Protein AF-A0AAF0DDN4-F1 (afdb_monomer_lite)

Radius of gyration: 19.13 Å; chains: 1; bounding box: 53×51×54 Å

Foldseek 3Di:
DEEALVVLVVVLVVVLVVLVVVCVVVPDDDDDPSVDRAAAEYEYHQVQLACVSLVSNLVSQQAHQEYEYEQCSLQRNVVHRGADPPDPVSVVSLVVSLVSAGYNVSFHWYWHQYVQQQIWIQGPLGIDGAGAQDPADFDALPCLVVQLRVLLSVLLVCPPDPLLVLLLVLQVVDPVLQVCLVSDPPSCSNVSSSLSSRLRSRLCRRDPDHFDWDADPVRAIDTVNHHSSVSSNSSSVVRVVVVVVVVCVVCPDD

InterPro domains:
  IPR011611 Carbohydrate kinase PfkB [PF00294] (59-159)
  IPR029056 Ribokinase-like [G3DSA:3.40.1190.20] (11-221)
  IPR029056 Ribokinase-like [SSF53613] (38-209)

Structure (mmCIF, N/CA/C/O backbone):
data_AF-A0AAF0DDN4-F1
#
_entry.id   AF-A0AAF0DDN4-F1
#
loop_
_atom_site.group_PDB
_atom_site.id
_atom_site.type_symbol
_atom_site.label_atom_id
_atom_site.label_alt_id
_atom_site.label_comp_id
_atom_site.label_asym_id
_atom_site.label_entity_id
_atom_site.label_seq_id
_atom_site.pdbx_PDB_ins_code
_atom_site.Cartn_x
_atom_site.Cartn_y
_atom_site.Cartn_z
_atom_site.occupancy
_atom_site.B_iso_or_equiv
_atom_site.auth_seq_id
_atom_site.auth_comp_id
_atom_site.auth_asym_id
_atom_site.auth_atom_id
_atom_site.pdbx_PDB_model_num
ATOM 1 N N . MET A 1 1 ? -4.473 -7.366 6.136 1.00 92.31 1 MET A N 1
ATOM 2 C CA . MET A 1 1 ? -5.670 -8.233 6.237 1.00 92.31 1 MET A CA 1
ATOM 3 C C . MET A 1 1 ? -6.518 -7.999 5.006 1.00 92.31 1 MET A C 1
ATOM 5 O O . MET A 1 1 ? -6.679 -6.842 4.645 1.00 92.31 1 MET A O 1
ATOM 9 N N . ILE A 1 2 ? -7.048 -9.056 4.392 1.00 94.94 2 ILE A N 1
ATOM 10 C CA . ILE A 1 2 ? -7.902 -8.965 3.199 1.00 94.94 2 ILE A CA 1
ATOM 11 C C . ILE A 1 2 ? -9.236 -9.611 3.559 1.00 94.94 2 ILE A C 1
ATOM 13 O O . ILE A 1 2 ? -9.293 -10.817 3.793 1.00 94.94 2 ILE A O 1
ATOM 17 N N . CYS A 1 3 ? -10.277 -8.802 3.739 1.00 96.69 3 CYS A N 1
ATOM 18 C CA . CYS A 1 3 ? -11.593 -9.272 4.191 1.00 96.69 3 CYS A CA 1
ATOM 19 C C . CYS A 1 3 ? -12.676 -8.200 3.978 1.00 96.69 3 CYS A C 1
ATOM 21 O O . CYS A 1 3 ? -12.359 -7.058 3.639 1.00 96.69 3 CYS A O 1
ATOM 23 N N . SER A 1 4 ? -13.949 -8.558 4.180 1.00 97.44 4 SER A N 1
ATOM 24 C CA . SER A 1 4 ? -15.059 -7.590 4.191 1.00 97.44 4 SER A CA 1
ATOM 25 C C . SER A 1 4 ? -14.929 -6.591 5.344 1.00 97.44 4 SER A C 1
ATOM 27 O O . SER A 1 4 ? -14.197 -6.834 6.307 1.00 97.44 4 SER A O 1
ATOM 29 N N . SER A 1 5 ? -15.662 -5.479 5.282 1.00 97.75 5 SER A N 1
ATOM 30 C CA . SER A 1 5 ? -15.601 -4.441 6.315 1.00 97.75 5 SER A CA 1
ATOM 31 C C . SER A 1 5 ? -16.033 -4.957 7.686 1.00 97.75 5 SER A C 1
ATOM 33 O O . SER A 1 5 ? -15.312 -4.770 8.664 1.00 97.75 5 SER A O 1
ATOM 35 N N . SER A 1 6 ? -17.146 -5.691 7.760 1.00 97.06 6 SER A N 1
ATOM 36 C CA . SER A 1 6 ? -17.604 -6.299 9.019 1.00 97.06 6 SER A CA 1
ATOM 37 C C . SER A 1 6 ? -16.573 -7.274 9.588 1.00 97.06 6 SER A C 1
ATOM 39 O O . SER A 1 6 ? -16.245 -7.215 10.773 1.00 97.06 6 SER A O 1
ATOM 41 N N . ARG A 1 7 ? -15.975 -8.112 8.729 1.00 97.75 7 ARG A N 1
ATOM 42 C CA . ARG A 1 7 ? -14.953 -9.069 9.157 1.00 97.75 7 ARG A CA 1
ATOM 43 C C . ARG A 1 7 ? -13.674 -8.377 9.629 1.00 97.75 7 ARG A C 1
ATOM 45 O O . ARG A 1 7 ? -13.037 -8.858 10.562 1.00 97.75 7 ARG A O 1
ATOM 52 N N . CYS A 1 8 ? -13.309 -7.253 9.015 1.00 98.19 8 CYS A N 1
ATOM 53 C CA . CYS A 1 8 ? -12.187 -6.426 9.449 1.00 98.19 8 CYS A CA 1
ATOM 54 C C . CYS A 1 8 ? -12.392 -5.944 10.892 1.00 98.19 8 CYS A C 1
ATOM 56 O O . CYS A 1 8 ? -11.518 -6.155 11.735 1.00 98.19 8 CYS A O 1
ATOM 58 N N . CYS A 1 9 ? -13.571 -5.393 11.199 1.00 97.62 9 CYS A N 1
ATOM 59 C CA . CYS A 1 9 ? -13.925 -4.959 12.552 1.00 97.62 9 CYS A CA 1
ATOM 60 C C . CYS A 1 9 ? -13.817 -6.106 13.569 1.00 97.62 9 CYS A C 1
ATOM 62 O O . CYS A 1 9 ? -13.146 -5.955 14.589 1.00 97.62 9 CYS A O 1
ATOM 64 N N . GLU A 1 10 ? -14.423 -7.259 13.272 1.00 97.81 10 GLU A N 1
ATOM 65 C CA . GLU A 1 10 ? -14.393 -8.442 14.145 1.00 97.81 10 GLU A CA 1
ATOM 66 C C . GLU A 1 10 ? -12.968 -8.932 14.424 1.00 97.81 10 GLU A C 1
ATOM 68 O O . GLU A 1 10 ? -12.613 -9.223 15.567 1.00 97.81 10 GLU A O 1
ATOM 73 N N . LEU A 1 11 ? -12.136 -9.033 13.381 1.00 97.88 11 LEU A N 1
ATOM 74 C CA . LEU A 1 11 ? -10.760 -9.510 13.510 1.00 97.88 11 LEU A CA 1
ATOM 75 C C . LEU A 1 11 ? -9.929 -8.573 14.384 1.00 97.88 11 LEU A C 1
ATOM 77 O O . LEU A 1 11 ? -9.195 -9.042 15.253 1.00 97.88 11 LEU A O 1
ATOM 81 N N . ILE A 1 12 ? -10.048 -7.261 14.172 1.00 96.81 12 ILE A N 1
ATOM 82 C CA . ILE A 1 12 ? -9.295 -6.269 14.943 1.00 96.81 12 ILE A CA 1
ATOM 83 C C . ILE A 1 12 ? -9.726 -6.297 16.405 1.00 96.81 12 ILE A C 1
ATOM 85 O O . ILE A 1 12 ? -8.865 -6.370 17.282 1.00 96.81 12 ILE A O 1
ATOM 89 N N . GLN A 1 13 ? -11.032 -6.294 16.676 1.00 96.00 13 GLN A N 1
ATOM 90 C CA . GLN A 1 13 ? -11.554 -6.364 18.042 1.00 96.00 13 GLN A CA 1
ATOM 91 C C . GLN A 1 13 ? -11.074 -7.635 18.746 1.00 96.00 13 GLN A C 1
ATOM 93 O O . GLN A 1 13 ? -10.448 -7.541 19.799 1.00 96.00 13 GLN A O 1
ATOM 98 N N . GLY A 1 14 ? -11.212 -8.801 18.107 1.00 96.44 14 GLY A N 1
ATOM 99 C CA . GLY A 1 14 ? -10.740 -10.063 18.677 1.00 96.44 14 GLY A CA 1
ATOM 100 C C . GLY A 1 14 ? -9.222 -10.108 18.909 1.00 96.44 14 GLY A C 1
ATOM 101 O O . GLY A 1 14 ? -8.762 -10.709 19.882 1.00 96.44 14 GLY A O 1
ATOM 102 N N . ILE A 1 15 ? -8.413 -9.463 18.057 1.00 95.06 15 ILE A N 1
ATOM 103 C CA . ILE A 1 15 ? -6.962 -9.327 18.280 1.00 95.06 15 ILE A CA 1
ATOM 104 C C . ILE A 1 15 ? -6.685 -8.448 19.505 1.00 95.06 15 ILE A C 1
ATOM 106 O O . ILE A 1 15 ? -5.853 -8.811 20.339 1.00 95.06 15 ILE A O 1
ATOM 110 N N . LEU A 1 16 ? -7.358 -7.303 19.625 1.00 93.06 16 LEU A N 1
ATOM 111 C CA . LEU A 1 16 ? -7.164 -6.370 20.736 1.00 93.06 16 LEU A CA 1
ATOM 112 C C . LEU A 1 16 ? -7.620 -6.967 22.074 1.00 93.06 16 LEU A C 1
ATOM 114 O O . LEU A 1 16 ? -6.904 -6.841 23.067 1.00 93.06 16 LEU A O 1
ATOM 118 N N . GLU A 1 17 ? -8.748 -7.674 22.092 1.00 93.44 17 GLU A N 1
ATOM 119 C CA . GLU A 1 17 ? -9.272 -8.378 23.268 1.00 93.44 17 GLU A CA 1
ATOM 120 C C . GLU A 1 17 ? -8.284 -9.430 23.773 1.00 93.44 17 GLU A C 1
ATOM 122 O O . GLU A 1 17 ? -7.850 -9.372 24.924 1.00 93.44 17 GLU A O 1
ATOM 127 N N . ARG A 1 18 ? -7.825 -10.332 22.895 1.00 91.88 18 ARG A N 1
ATOM 128 C CA . ARG A 1 18 ? -6.853 -11.376 23.268 1.00 91.88 18 ARG A CA 1
ATOM 129 C C . ARG A 1 18 ? -5.534 -10.794 23.765 1.00 91.88 18 ARG A C 1
ATOM 131 O O . ARG A 1 18 ? -4.926 -11.345 24.681 1.00 91.88 18 ARG A O 1
ATOM 138 N N . ARG A 1 19 ? -5.078 -9.678 23.184 1.00 89.25 19 ARG A N 1
ATOM 139 C CA . ARG A 1 19 ? -3.884 -8.964 23.667 1.00 89.25 19 ARG A CA 1
ATOM 140 C C . ARG A 1 19 ? -4.114 -8.367 25.053 1.00 89.25 19 ARG A C 1
ATOM 142 O O . ARG A 1 19 ? -3.250 -8.513 25.911 1.00 89.25 19 ARG A O 1
ATOM 149 N N . SER A 1 20 ? -5.274 -7.757 25.293 1.00 86.88 20 SER A N 1
ATOM 150 C CA . SER A 1 20 ? -5.649 -7.236 26.614 1.00 86.88 20 SER A CA 1
ATOM 151 C C . SER A 1 20 ? -5.696 -8.345 27.670 1.00 86.88 20 SER A C 1
ATOM 153 O O . SER A 1 20 ? -5.161 -8.186 28.766 1.00 86.88 20 SER A O 1
ATOM 155 N N . GLU A 1 21 ? -6.269 -9.502 27.338 1.00 88.81 21 GLU A N 1
ATOM 156 C CA . GLU A 1 21 ? -6.295 -10.670 28.223 1.00 88.81 21 GLU A CA 1
ATOM 157 C C . GLU A 1 21 ? -4.895 -11.218 28.516 1.00 88.81 21 GLU A C 1
ATOM 159 O O . GLU A 1 21 ? -4.592 -11.551 29.663 1.00 88.81 21 GLU A O 1
ATOM 164 N N . ALA A 1 22 ? -4.029 -11.296 27.501 1.00 85.75 22 ALA A N 1
ATOM 165 C CA . ALA A 1 22 ? -2.645 -11.729 27.670 1.00 85.75 22 ALA A CA 1
ATOM 166 C C . ALA A 1 22 ? -1.860 -10.786 28.600 1.00 85.75 22 ALA A C 1
ATOM 168 O O . ALA A 1 22 ? -1.145 -11.264 29.478 1.00 85.75 22 ALA A O 1
ATOM 169 N N . LEU A 1 23 ? -2.053 -9.466 28.470 1.00 81.25 23 LEU A N 1
ATOM 170 C CA . LEU A 1 23 ? -1.449 -8.462 29.357 1.00 81.25 23 LEU A CA 1
ATOM 171 C C . LEU A 1 23 ? -1.907 -8.624 30.809 1.00 81.25 23 LEU A C 1
ATOM 173 O O . LEU A 1 23 ? -1.078 -8.626 31.717 1.00 81.25 23 LEU A O 1
ATOM 177 N N . LYS A 1 24 ? -3.213 -8.821 31.039 1.00 83.12 24 LYS A N 1
ATOM 178 C CA . LYS A 1 24 ? -3.764 -9.039 32.390 1.00 83.12 24 LYS A CA 1
ATOM 179 C C . LYS A 1 24 ? -3.175 -10.285 33.061 1.00 83.12 24 LYS A C 1
ATOM 181 O O . LYS A 1 24 ? -2.953 -10.275 34.267 1.00 83.12 24 LYS A O 1
ATOM 186 N N . LYS A 1 25 ? -2.903 -11.346 32.291 1.00 82.06 25 LYS A N 1
ATOM 187 C CA . LYS A 1 25 ? -2.316 -12.602 32.795 1.00 82.06 25 LYS A CA 1
ATOM 188 C C . LYS A 1 25 ? -0.821 -12.499 33.125 1.00 82.06 25 LYS A C 1
ATOM 190 O O . LYS A 1 25 ? -0.348 -13.287 33.934 1.00 82.06 25 LYS A O 1
ATOM 195 N N . GLN A 1 26 ? -0.084 -11.557 32.528 1.00 72.00 26 GLN A N 1
ATOM 196 C CA . GLN A 1 26 ? 1.366 -11.406 32.729 1.00 72.00 26 GLN A CA 1
ATOM 197 C C . GLN A 1 26 ? 1.768 -10.593 33.974 1.00 72.00 26 GLN A C 1
ATOM 199 O O . GLN A 1 26 ? 2.955 -10.419 34.219 1.00 72.00 26 GLN A O 1
ATOM 204 N N . GLY A 1 27 ? 0.823 -10.127 34.799 1.00 61.88 27 GLY A N 1
ATOM 205 C CA . GLY A 1 27 ? 1.156 -9.568 36.117 1.00 61.88 27 GLY A CA 1
ATOM 206 C C . GLY A 1 27 ? 1.893 -8.219 36.110 1.00 61.88 27 GLY A C 1
ATOM 207 O O . GLY A 1 27 ? 2.477 -7.856 37.124 1.00 61.88 27 GLY A O 1
ATOM 208 N N . GLY A 1 28 ? 1.842 -7.454 35.013 1.00 60.03 28 GLY A N 1
ATOM 209 C CA . GLY A 1 28 ? 2.250 -6.043 34.998 1.00 60.03 28 GLY A CA 1
ATOM 210 C C . GLY A 1 28 ? 3.755 -5.760 35.071 1.00 60.03 28 GLY A C 1
ATOM 211 O O . GLY A 1 28 ? 4.129 -4.675 35.510 1.00 60.03 28 GLY A O 1
ATOM 212 N N . THR A 1 29 ? 4.623 -6.681 34.648 1.00 57.38 29 THR A N 1
ATOM 213 C CA . THR A 1 29 ? 6.074 -6.440 34.606 1.00 57.38 29 THR A CA 1
ATOM 214 C C . THR A 1 29 ? 6.610 -6.239 33.182 1.00 57.38 29 THR A C 1
ATOM 216 O O . THR A 1 29 ? 6.461 -7.084 32.305 1.00 57.38 29 THR A O 1
ATOM 219 N N . GLU A 1 30 ? 7.254 -5.077 33.025 1.00 54.88 30 GLU A N 1
ATOM 220 C CA . GLU A 1 30 ? 7.971 -4.492 31.879 1.00 54.88 30 GLU A CA 1
ATOM 221 C C . GLU A 1 30 ? 7.190 -4.117 30.597 1.00 54.88 30 GLU A C 1
ATOM 223 O O . GLU A 1 30 ? 6.301 -4.848 30.148 1.00 54.88 30 GLU A O 1
ATOM 228 N N . PRO A 1 31 ? 7.536 -2.970 29.958 1.00 51.94 31 PRO A N 1
ATOM 229 C CA . PRO A 1 31 ? 6.942 -2.517 28.701 1.00 51.94 31 PRO A CA 1
ATOM 230 C C . PRO A 1 31 ? 7.362 -3.434 27.543 1.00 51.94 31 PRO A C 1
ATOM 232 O O . PRO A 1 31 ? 8.272 -3.151 26.771 1.00 51.94 31 PRO A O 1
ATOM 235 N N . SER A 1 32 ? 6.686 -4.570 27.416 1.00 57.41 32 SER A N 1
ATOM 236 C CA . SER A 1 32 ? 6.837 -5.479 26.282 1.00 57.41 32 SER A CA 1
ATOM 237 C C . SER A 1 32 ? 6.094 -4.950 25.045 1.00 57.41 32 SER A C 1
ATOM 239 O O . SER A 1 32 ? 5.119 -4.208 25.175 1.00 57.41 32 SER A O 1
ATOM 241 N N . ILE A 1 33 ? 6.467 -5.416 23.840 1.00 58.97 33 ILE A N 1
ATOM 242 C CA . ILE A 1 33 ? 5.757 -5.220 22.544 1.00 58.97 33 ILE A CA 1
ATOM 243 C C . ILE A 1 33 ? 4.231 -5.450 22.641 1.00 58.97 33 ILE A C 1
ATOM 245 O O . ILE A 1 33 ? 3.450 -5.020 21.788 1.00 58.97 33 ILE A O 1
ATOM 249 N N . ILE A 1 34 ? 3.775 -6.151 23.679 1.00 58.91 34 ILE A N 1
ATOM 250 C CA . ILE A 1 34 ? 2.368 -6.424 23.954 1.00 58.91 34 ILE A CA 1
ATOM 251 C C . ILE A 1 34 ? 1.610 -5.136 24.358 1.00 58.91 34 ILE A C 1
ATOM 253 O O . ILE A 1 34 ? 0.419 -5.029 24.075 1.00 58.91 34 ILE A O 1
ATOM 257 N N . HIS A 1 35 ? 2.294 -4.131 24.917 1.00 63.16 35 HIS A N 1
ATOM 258 C CA . HIS A 1 35 ? 1.710 -2.855 25.354 1.00 63.16 35 HIS A CA 1
ATOM 259 C C . HIS A 1 35 ? 1.415 -1.890 24.197 1.00 63.16 35 HIS A C 1
ATOM 261 O O . HIS A 1 35 ? 0.532 -1.041 24.307 1.00 63.16 35 HIS A O 1
ATOM 267 N N . THR A 1 36 ? 2.112 -2.019 23.067 1.00 79.31 36 THR A N 1
ATOM 268 C CA . THR A 1 36 ? 1.870 -1.179 21.889 1.00 79.31 36 THR A CA 1
ATOM 269 C C . THR A 1 36 ? 0.682 -1.717 21.089 1.00 79.31 36 THR A C 1
ATOM 271 O O . THR A 1 36 ? 0.554 -2.930 20.873 1.00 79.31 36 THR A O 1
ATOM 274 N N . ARG A 1 37 ? -0.203 -0.828 20.618 1.00 87.56 37 ARG A N 1
ATOM 275 C CA . ARG A 1 37 ? -1.279 -1.214 19.693 1.00 87.56 37 ARG A CA 1
ATOM 276 C C . ARG A 1 37 ? -0.650 -1.731 18.385 1.00 87.56 37 ARG A C 1
ATOM 278 O O . ARG A 1 37 ? 0.189 -1.031 17.820 1.00 87.56 37 ARG A O 1
ATOM 285 N N . PRO A 1 38 ? -1.040 -2.917 17.882 1.00 91.06 38 PRO A N 1
ATOM 286 C CA . PRO A 1 38 ? -0.589 -3.388 16.576 1.00 91.06 38 PRO A CA 1
ATOM 287 C C . PRO A 1 38 ? -0.985 -2.422 15.460 1.00 91.06 38 PRO A C 1
ATOM 289 O O . PRO A 1 38 ? -2.042 -1.798 15.531 1.00 91.06 38 PRO A O 1
ATOM 292 N N . ILE A 1 39 ? -0.170 -2.362 14.411 1.00 92.38 39 ILE A N 1
ATOM 293 C CA . ILE A 1 39 ? -0.511 -1.644 13.183 1.00 92.38 39 ILE A CA 1
ATOM 294 C C . ILE A 1 39 ? -1.398 -2.550 12.327 1.00 92.38 39 ILE A C 1
ATOM 296 O O . ILE A 1 39 ? -1.038 -3.692 12.037 1.00 92.38 39 ILE A O 1
ATOM 300 N N . PHE A 1 40 ? -2.544 -2.036 11.897 1.00 96.38 40 PHE A N 1
ATOM 301 C CA . PHE A 1 40 ? -3.487 -2.741 11.041 1.00 96.38 40 PHE A CA 1
ATOM 302 C C . PHE A 1 40 ? -3.508 -2.122 9.643 1.00 96.38 40 PHE A C 1
ATOM 304 O O . PHE A 1 40 ? -3.916 -0.976 9.456 1.00 96.38 40 PHE A O 1
ATOM 311 N N . VAL A 1 41 ? -3.102 -2.923 8.658 1.00 97.81 41 VAL A N 1
ATOM 312 C CA . VAL A 1 41 ? -3.236 -2.631 7.226 1.00 97.81 41 VAL A CA 1
ATOM 313 C C . VAL A 1 41 ? -4.368 -3.492 6.672 1.00 97.81 41 VAL A C 1
ATOM 315 O O . VAL A 1 41 ? -4.353 -4.720 6.837 1.00 97.81 41 VAL A O 1
ATOM 318 N N . TRP A 1 42 ? -5.352 -2.873 6.028 1.00 98.19 42 TRP A N 1
ATOM 319 C CA . TRP A 1 42 ? -6.542 -3.549 5.517 1.00 98.19 42 TRP A CA 1
ATOM 320 C C . TRP A 1 42 ? -6.794 -3.250 4.040 1.00 98.19 42 TRP A C 1
ATOM 322 O O . TRP A 1 42 ? -6.743 -2.103 3.613 1.00 98.19 42 TRP A O 1
ATOM 332 N N . GLU A 1 43 ? -7.108 -4.294 3.283 1.00 97.62 43 GLU A N 1
ATOM 333 C CA . GLU A 1 43 ? -7.629 -4.239 1.918 1.00 97.62 43 GLU A CA 1
ATOM 334 C C . GLU A 1 43 ? -9.059 -4.813 1.923 1.00 97.62 43 GLU A C 1
ATOM 336 O O . GLU A 1 43 ? -9.270 -5.921 2.445 1.00 97.62 43 GLU A O 1
ATOM 341 N N . PRO A 1 44 ? -10.057 -4.080 1.394 1.00 97.00 44 PRO A N 1
ATOM 342 C CA . PRO A 1 44 ? -11.398 -4.620 1.225 1.00 97.00 44 PRO A CA 1
ATOM 343 C C . PRO A 1 44 ? -11.395 -5.713 0.149 1.00 97.00 44 PRO A C 1
ATOM 345 O O . PRO A 1 44 ? -10.729 -5.589 -0.871 1.00 97.00 44 PRO A O 1
ATOM 348 N N . VAL A 1 45 ? -12.158 -6.789 0.352 1.00 94.88 45 VAL A N 1
ATOM 349 C CA . VAL A 1 45 ? -12.289 -7.826 -0.687 1.00 94.88 45 VAL A CA 1
ATOM 350 C C . VAL A 1 45 ? -13.024 -7.281 -1.922 1.00 94.88 45 VAL A C 1
ATOM 352 O O . VAL A 1 45 ? -14.045 -6.601 -1.758 1.00 94.88 45 VAL A O 1
ATOM 355 N N . PRO A 1 46 ? -12.585 -7.631 -3.147 1.00 93.25 46 PRO A N 1
ATOM 356 C CA . PRO A 1 46 ? -13.174 -7.112 -4.383 1.00 93.25 46 PRO A CA 1
ATOM 357 C C . PRO A 1 46 ? -14.695 -7.291 -4.481 1.00 93.25 46 PRO A C 1
ATOM 359 O O . PRO A 1 46 ? -15.401 -6.397 -4.949 1.00 93.25 46 PRO A O 1
ATOM 362 N N . ASP A 1 47 ? -15.222 -8.420 -4.005 1.00 93.12 47 ASP A N 1
ATOM 363 C CA . ASP A 1 47 ? -16.650 -8.759 -4.104 1.00 93.12 47 ASP A CA 1
ATOM 364 C C . ASP A 1 47 ? -17.548 -7.891 -3.214 1.00 93.12 47 ASP A C 1
ATOM 366 O O . ASP A 1 47 ? -18.760 -7.849 -3.408 1.00 93.12 47 ASP A O 1
ATOM 370 N N . ARG A 1 48 ? -16.967 -7.195 -2.229 1.00 94.94 48 ARG A N 1
ATOM 371 C CA . ARG A 1 48 ? -17.687 -6.300 -1.309 1.00 94.94 48 ARG A CA 1
ATOM 372 C C . ARG A 1 48 ? -17.436 -4.824 -1.591 1.00 94.94 48 ARG A C 1
ATOM 374 O O . ARG A 1 48 ? -17.958 -3.979 -0.879 1.00 94.94 48 ARG A O 1
ATOM 381 N N . CYS A 1 49 ? -16.665 -4.502 -2.625 1.00 95.50 49 CYS A N 1
ATOM 382 C CA . CYS A 1 49 ? -16.506 -3.126 -3.076 1.00 95.50 49 CYS A CA 1
ATOM 383 C C . CYS A 1 49 ? -17.728 -2.728 -3.916 1.00 95.50 49 CYS A C 1
ATOM 385 O O . CYS A 1 49 ? -17.708 -2.840 -5.140 1.00 95.50 49 CYS A O 1
ATOM 387 N N . CYS A 1 50 ? -18.813 -2.345 -3.246 1.00 95.94 50 CYS A N 1
ATOM 388 C CA . CYS A 1 50 ? -20.054 -1.842 -3.835 1.00 95.94 50 CYS A CA 1
ATOM 389 C C . CYS A 1 50 ? -20.663 -0.752 -2.939 1.00 95.94 50 CYS A C 1
ATOM 391 O O . CYS A 1 50 ? -20.292 -0.631 -1.767 1.00 95.94 50 CYS A O 1
ATOM 393 N N . GLU A 1 51 ? -21.580 0.045 -3.486 1.00 96.62 51 GLU A N 1
ATOM 394 C CA . GLU A 1 51 ? -22.181 1.197 -2.798 1.00 96.62 51 GLU A CA 1
ATOM 395 C C . GLU A 1 51 ? -22.890 0.809 -1.496 1.00 96.62 51 GLU A C 1
ATOM 397 O O . GLU A 1 51 ? -22.821 1.530 -0.500 1.00 96.62 51 GLU A O 1
ATOM 402 N N . GLU A 1 52 ? -23.521 -0.364 -1.460 1.00 96.75 52 GLU A N 1
ATOM 403 C CA . GLU A 1 52 ? -24.256 -0.845 -0.290 1.00 96.75 52 GLU A CA 1
ATOM 404 C C . GLU A 1 52 ? -23.337 -1.130 0.907 1.00 96.75 52 GLU A C 1
ATOM 406 O O . GLU A 1 52 ? -23.781 -1.064 2.055 1.00 96.75 52 GLU A O 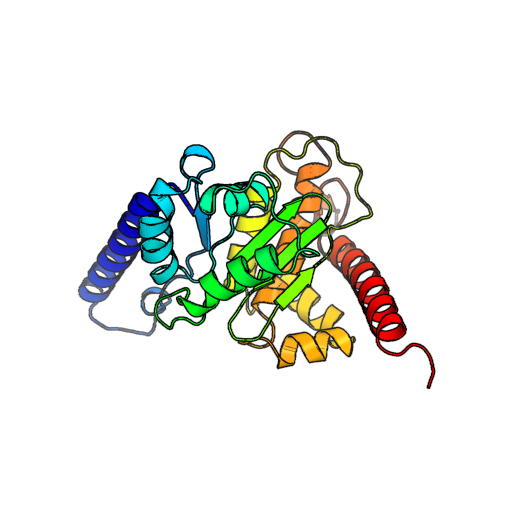1
ATOM 411 N N . GLU A 1 53 ? -22.054 -1.424 0.664 1.00 97.06 53 GLU A N 1
ATOM 412 C CA . GLU A 1 53 ? -21.065 -1.684 1.718 1.00 97.06 53 GLU A CA 1
ATOM 413 C C . GLU A 1 53 ? -20.425 -0.390 2.242 1.00 97.06 53 GLU A C 1
ATOM 415 O O . GLU A 1 53 ? -19.777 -0.402 3.291 1.00 97.06 53 GLU A O 1
ATOM 420 N N . LEU A 1 54 ? -20.640 0.755 1.584 1.00 96.62 54 LEU A N 1
ATOM 421 C CA . LEU A 1 54 ? -20.025 2.033 1.947 1.00 96.62 54 LEU A CA 1
ATOM 422 C C . LEU A 1 54 ? -20.231 2.420 3.432 1.00 96.62 54 LEU A C 1
ATOM 424 O O . LEU A 1 54 ? -19.256 2.820 4.080 1.00 96.62 54 LEU A O 1
ATOM 428 N N . PRO A 1 55 ? -21.418 2.239 4.052 1.00 97.81 55 PRO A N 1
ATOM 429 C CA . PRO A 1 55 ? -21.586 2.488 5.485 1.00 97.81 55 PRO A CA 1
ATOM 430 C C . PRO A 1 55 ? -20.709 1.589 6.368 1.00 97.81 55 PRO A C 1
ATOM 432 O O . PRO A 1 55 ? -20.210 2.032 7.404 1.00 97.81 55 PRO A O 1
ATOM 435 N N . ASN A 1 56 ? -20.505 0.327 5.983 1.00 98.19 56 ASN A N 1
ATOM 436 C CA . ASN A 1 56 ? -19.647 -0.600 6.721 1.00 98.19 56 ASN A CA 1
ATOM 437 C C . ASN A 1 56 ? -18.169 -0.300 6.478 1.00 98.19 56 ASN A C 1
ATOM 439 O O . ASN A 1 56 ? -17.381 -0.365 7.422 1.00 98.19 56 ASN A O 1
ATOM 443 N N . PHE A 1 57 ? -17.802 0.110 5.263 1.00 98.50 57 PHE A N 1
ATOM 444 C CA . PHE A 1 57 ? -16.469 0.609 4.946 1.00 98.50 57 PHE A CA 1
ATOM 445 C C . PHE A 1 57 ? -16.089 1.768 5.876 1.00 98.50 57 PHE A C 1
ATOM 447 O O . PHE A 1 57 ? -15.063 1.693 6.553 1.00 98.50 57 PHE A O 1
ATOM 454 N N . TYR A 1 58 ? -16.955 2.780 6.016 1.00 98.38 58 TYR A N 1
ATOM 455 C CA . TYR A 1 58 ? -16.715 3.909 6.923 1.00 98.38 58 TYR A CA 1
ATOM 456 C C . TYR A 1 58 ? -16.606 3.507 8.399 1.00 98.38 58 TYR A C 1
ATOM 458 O O . TYR A 1 58 ? -15.871 4.147 9.148 1.00 98.38 58 TYR A O 1
ATOM 466 N N . LYS A 1 59 ? -17.283 2.438 8.834 1.00 98.06 59 LYS A N 1
ATOM 467 C CA . LYS A 1 59 ? -17.080 1.876 10.180 1.00 98.06 59 LYS A CA 1
ATOM 468 C C . LYS A 1 59 ? -15.712 1.202 10.296 1.00 98.06 59 LYS A C 1
ATOM 470 O O . LYS A 1 59 ? -14.993 1.453 11.258 1.00 98.06 59 LYS A O 1
ATOM 475 N N . ALA A 1 60 ? -15.338 0.382 9.316 1.00 98.31 60 ALA A N 1
ATOM 476 C CA . ALA A 1 60 ? -14.099 -0.393 9.330 1.00 98.31 60 ALA A CA 1
ATOM 477 C C . ALA A 1 60 ? -12.842 0.483 9.281 1.00 98.31 60 ALA A C 1
ATOM 479 O O . ALA A 1 60 ? -11.890 0.218 10.020 1.00 98.31 60 ALA A O 1
ATOM 480 N N . ILE A 1 61 ? -12.845 1.569 8.494 1.00 98.38 61 ILE A N 1
ATOM 481 C CA . ILE A 1 61 ? -11.673 2.454 8.397 1.00 98.38 61 ILE A CA 1
ATOM 482 C C . ILE A 1 61 ? -11.277 3.074 9.745 1.00 98.38 61 ILE A C 1
ATOM 484 O O . ILE A 1 61 ? -10.120 3.434 9.918 1.00 98.38 61 ILE A O 1
ATOM 488 N N . ARG A 1 62 ? -12.190 3.155 10.725 1.00 98.00 62 ARG A N 1
ATOM 489 C CA . ARG A 1 62 ? -11.923 3.692 12.074 1.00 98.00 62 ARG A CA 1
ATOM 490 C C . ARG A 1 62 ? -11.020 2.793 12.916 1.00 98.00 62 ARG A C 1
ATOM 492 O O . ARG A 1 62 ? -10.459 3.249 13.906 1.00 98.00 62 ARG A O 1
ATOM 499 N N . TYR A 1 63 ? -10.870 1.525 12.543 1.00 97.06 63 TYR A N 1
ATOM 500 C CA . TYR A 1 63 ? -10.096 0.548 13.312 1.00 97.06 63 TYR A CA 1
ATOM 501 C C . TYR A 1 63 ? -8.665 0.354 12.787 1.00 97.06 63 TYR A C 1
ATOM 503 O O . TYR A 1 63 ? -7.810 -0.157 13.518 1.00 97.06 63 TYR A O 1
ATOM 511 N N . VAL A 1 64 ? -8.391 0.773 11.547 1.00 97.81 64 VAL A N 1
ATOM 512 C CA . VAL A 1 64 ? -7.144 0.480 10.820 1.00 97.81 64 VAL A CA 1
ATOM 513 C C . VAL A 1 64 ? -6.243 1.699 10.694 1.00 97.81 64 VAL A C 1
ATOM 515 O O . VAL A 1 64 ? -6.714 2.827 10.643 1.00 97.81 64 VAL A O 1
ATOM 518 N N . ASP A 1 65 ? -4.938 1.475 10.605 1.00 96.38 65 ASP A N 1
ATOM 519 C CA . ASP A 1 65 ? -3.951 2.541 10.395 1.00 96.38 65 ASP A CA 1
ATOM 520 C C . ASP A 1 65 ? -3.803 2.869 8.907 1.00 96.38 65 ASP A C 1
ATOM 522 O O . ASP A 1 65 ? -3.590 4.023 8.529 1.00 96.38 65 ASP A O 1
ATOM 526 N N . VAL A 1 66 ? -3.960 1.847 8.059 1.00 97.94 66 VAL A N 1
ATOM 527 C CA . VAL A 1 66 ? -3.956 1.980 6.604 1.00 97.94 66 VAL A CA 1
ATOM 528 C C . VAL A 1 66 ? -5.107 1.185 5.998 1.00 97.94 66 VAL A C 1
ATOM 530 O O . VAL A 1 66 ? -5.252 -0.009 6.265 1.00 97.94 66 VAL A O 1
ATOM 533 N N . VAL A 1 67 ? -5.887 1.835 5.137 1.00 98.44 67 VAL A N 1
ATOM 534 C CA . VAL A 1 67 ? -6.855 1.186 4.242 1.00 98.44 67 VAL A CA 1
ATOM 535 C C . VAL A 1 67 ? -6.339 1.282 2.809 1.00 98.44 67 VAL A C 1
ATOM 537 O O . VAL A 1 67 ? -5.931 2.360 2.382 1.00 98.44 67 VAL A O 1
ATOM 540 N N . SER A 1 68 ? -6.300 0.165 2.078 1.00 98.38 68 SER A N 1
ATOM 541 C CA . SER A 1 68 ? -5.625 0.098 0.780 1.00 98.38 68 SER A CA 1
ATOM 542 C C . SER A 1 68 ? -6.395 -0.646 -0.323 1.00 98.38 68 SER A C 1
ATOM 544 O O . SER A 1 68 ? -5.996 -1.742 -0.734 1.00 98.38 68 SER A O 1
ATOM 546 N N . PRO A 1 69 ? -7.496 -0.064 -0.832 1.00 97.94 69 PRO A N 1
ATOM 547 C CA . PRO A 1 69 ? -8.139 -0.561 -2.043 1.00 97.94 69 PRO A CA 1
ATOM 548 C C . PRO A 1 69 ? -7.248 -0.321 -3.274 1.00 97.94 69 PRO A C 1
ATOM 550 O O . PRO A 1 69 ? -6.355 0.532 -3.257 1.00 97.94 69 PRO A O 1
ATOM 553 N N . ASN A 1 70 ? -7.490 -1.051 -4.359 1.00 96.94 70 ASN A N 1
ATOM 554 C CA . ASN A 1 70 ? -7.041 -0.625 -5.688 1.00 96.94 70 ASN A CA 1
ATOM 555 C C . ASN A 1 70 ? -7.993 0.422 -6.302 1.00 96.94 70 ASN A C 1
ATOM 557 O O . ASN A 1 70 ? -9.055 0.712 -5.744 1.00 96.94 70 ASN A O 1
ATOM 561 N N . GLU A 1 71 ? -7.625 1.010 -7.444 1.00 96.25 71 GLU A N 1
ATOM 562 C CA . GLU A 1 71 ? -8.401 2.079 -8.080 1.00 96.25 71 GLU A CA 1
ATOM 563 C C . GLU A 1 71 ? -9.824 1.642 -8.476 1.00 96.25 71 GLU A C 1
ATOM 565 O O . GLU A 1 71 ? -10.773 2.417 -8.347 1.00 96.25 71 GLU A O 1
ATOM 570 N N . ASN A 1 72 ? -10.002 0.385 -8.892 1.00 95.50 72 ASN A N 1
ATOM 571 C CA . ASN A 1 72 ? -11.302 -0.151 -9.304 1.00 95.50 72 ASN A CA 1
ATOM 572 C C . ASN A 1 72 ? -12.187 -0.476 -8.095 1.00 95.50 72 ASN A C 1
ATOM 574 O O . ASN A 1 72 ? -13.383 -0.198 -8.102 1.00 95.50 72 ASN A O 1
ATOM 578 N N . GLU A 1 73 ? -11.605 -1.048 -7.042 1.00 97.06 73 GLU A N 1
ATOM 579 C CA . GLU A 1 73 ? -12.272 -1.288 -5.760 1.00 97.06 73 GLU A CA 1
ATOM 580 C C . GLU A 1 73 ? -12.776 0.020 -5.155 1.00 97.06 73 GLU A C 1
ATOM 582 O O . GLU A 1 73 ? -13.940 0.113 -4.763 1.00 97.06 73 GLU A O 1
ATOM 587 N N . LEU A 1 74 ? -11.924 1.050 -5.137 1.00 97.62 74 LEU A N 1
ATOM 588 C CA . LEU A 1 74 ? -12.313 2.360 -4.640 1.00 97.62 74 LEU A CA 1
ATOM 589 C C . LEU A 1 74 ? -13.440 2.960 -5.481 1.00 97.62 74 LEU A C 1
ATOM 591 O O . LEU A 1 74 ? -14.415 3.435 -4.912 1.00 97.62 74 LEU A O 1
ATOM 595 N N . ALA A 1 75 ? -13.339 2.917 -6.813 1.00 97.06 75 ALA A N 1
ATOM 596 C CA . ALA A 1 75 ? -14.383 3.435 -7.693 1.00 97.06 75 ALA A CA 1
ATOM 597 C C . ALA A 1 75 ? -15.745 2.786 -7.408 1.00 97.06 75 ALA A C 1
ATOM 599 O O . ALA A 1 75 ? -16.747 3.482 -7.229 1.00 97.06 75 ALA A O 1
ATOM 600 N N . ARG A 1 76 ? -15.772 1.454 -7.293 1.00 97.31 76 ARG A N 1
ATOM 601 C CA . ARG A 1 76 ? -17.013 0.695 -7.106 1.00 97.31 76 ARG A CA 1
ATOM 602 C C . ARG A 1 76 ? -17.696 0.956 -5.763 1.00 97.31 76 ARG A C 1
ATOM 604 O O . ARG A 1 76 ? -18.919 0.877 -5.702 1.00 97.31 76 ARG A O 1
ATOM 611 N N . LEU A 1 77 ? -16.951 1.312 -4.710 1.00 97.00 77 LEU A N 1
ATOM 612 C CA . LEU A 1 77 ? -17.535 1.750 -3.428 1.00 97.00 77 LEU A CA 1
ATOM 613 C C . LEU A 1 77 ? -18.397 3.017 -3.566 1.00 97.00 77 LEU A C 1
ATOM 615 O O . LEU A 1 77 ? -19.250 3.261 -2.719 1.00 97.00 77 LEU A O 1
ATOM 619 N N . PHE A 1 78 ? -18.188 3.807 -4.623 1.00 96.00 78 PHE A N 1
ATOM 620 C CA . PHE A 1 78 ? -18.922 5.045 -4.908 1.00 96.00 78 PHE A CA 1
ATOM 621 C C . PHE A 1 78 ? -19.730 4.970 -6.212 1.00 96.00 78 PHE A C 1
ATOM 623 O O . PHE A 1 78 ? -19.973 6.000 -6.840 1.00 96.00 78 PHE A O 1
ATOM 630 N N . GLY A 1 79 ? -20.084 3.764 -6.668 1.00 95.00 79 GLY A N 1
ATOM 631 C CA . GLY A 1 79 ? -20.911 3.583 -7.867 1.00 95.00 79 GLY A CA 1
ATOM 632 C C . GLY A 1 79 ? -20.208 3.914 -9.180 1.00 95.00 79 GLY A C 1
ATOM 633 O O . GLY A 1 79 ? -20.845 4.051 -10.225 1.00 95.00 79 GLY A O 1
ATOM 634 N N . LYS A 1 80 ? -18.881 4.067 -9.150 1.00 94.75 80 LYS A N 1
ATOM 635 C CA . LYS A 1 80 ? -18.059 4.392 -10.315 1.00 94.75 80 LYS A CA 1
ATOM 636 C C . LYS A 1 80 ? -17.390 3.148 -10.885 1.00 94.75 80 LYS A C 1
ATOM 638 O O . LYS A 1 80 ? -17.099 2.182 -10.185 1.00 94.75 80 LYS A O 1
ATOM 643 N N . THR A 1 81 ? -17.091 3.201 -12.179 1.00 91.31 81 THR A N 1
ATOM 644 C CA . THR A 1 81 ? -16.341 2.151 -12.884 1.00 91.31 81 THR A CA 1
ATOM 645 C C . THR A 1 81 ? -14.834 2.358 -12.815 1.00 91.31 81 THR A C 1
ATOM 647 O O . THR A 1 81 ? -14.086 1.388 -12.851 1.00 91.31 81 THR A O 1
ATOM 650 N N . THR A 1 82 ? -14.382 3.609 -12.714 1.00 92.69 82 THR A N 1
ATOM 651 C CA . THR A 1 82 ? -12.962 3.966 -12.659 1.00 92.69 82 THR A CA 1
ATOM 652 C C . THR A 1 82 ? -12.730 5.088 -11.667 1.00 92.69 82 THR A C 1
ATOM 654 O O . THR A 1 82 ? -13.548 6.004 -11.588 1.00 92.69 82 THR A O 1
ATOM 657 N N . TRP A 1 83 ? -11.587 5.047 -10.993 1.00 95.38 83 TRP A N 1
ATOM 658 C CA . TRP A 1 83 ? -11.050 6.156 -10.218 1.00 95.38 83 TRP A CA 1
ATOM 659 C C . TRP A 1 83 ? -9.795 6.663 -10.927 1.00 95.38 83 TRP A C 1
ATOM 661 O O . TRP A 1 83 ? -8.953 5.864 -11.336 1.00 95.38 83 TRP A O 1
ATOM 671 N N . LYS A 1 84 ? -9.673 7.977 -11.112 1.00 93.44 84 LYS A N 1
ATOM 672 C CA . LYS A 1 84 ? -8.516 8.599 -11.760 1.00 93.44 84 LYS A CA 1
ATOM 673 C C . LYS A 1 84 ? -8.027 9.774 -10.939 1.00 93.44 84 LYS A C 1
ATOM 675 O O . LYS A 1 84 ? -8.763 10.731 -10.724 1.00 93.44 84 LYS A O 1
ATOM 680 N N . LYS A 1 85 ? -6.735 9.778 -10.612 1.00 89.19 85 LYS A N 1
ATOM 681 C CA . LYS A 1 85 ? -6.092 10.897 -9.911 1.00 89.19 85 LYS A CA 1
ATOM 682 C C . LYS A 1 85 ? -6.318 12.239 -10.615 1.00 89.19 85 LYS A C 1
ATOM 684 O O . LYS A 1 85 ? -6.538 13.232 -9.947 1.00 89.19 85 LYS A O 1
ATOM 689 N N . GLY A 1 86 ? -6.323 12.296 -11.949 1.00 90.19 86 GLY A N 1
ATOM 690 C CA . GLY A 1 86 ? -6.578 13.541 -12.693 1.00 90.19 86 GLY A CA 1
ATOM 691 C C . GLY A 1 86 ? -8.017 14.080 -12.622 1.00 90.19 86 GLY A C 1
ATOM 692 O O . GLY A 1 86 ? -8.271 15.165 -13.130 1.00 90.19 86 GLY A O 1
ATOM 693 N N . ASN A 1 87 ? -8.963 13.344 -12.034 1.00 94.50 87 ASN A N 1
ATOM 694 C CA . ASN A 1 87 ? -10.356 13.761 -11.907 1.00 94.50 87 ASN A CA 1
ATOM 695 C C . ASN A 1 87 ? -10.605 14.396 -10.525 1.00 94.50 87 ASN A C 1
ATOM 697 O O . ASN A 1 87 ? -10.382 13.768 -9.492 1.00 94.50 87 ASN A O 1
ATOM 701 N N . GLU A 1 88 ? -11.100 15.635 -10.503 1.00 94.69 88 GLU A N 1
ATOM 702 C CA . GLU A 1 88 ? -11.329 16.388 -9.258 1.00 94.69 88 GLU A CA 1
ATOM 703 C C . GLU A 1 88 ? -12.352 15.721 -8.329 1.00 94.69 88 GLU A C 1
ATOM 705 O O . GLU A 1 88 ? -12.171 15.708 -7.113 1.00 94.69 88 GLU A O 1
ATOM 710 N N . GLN A 1 89 ? -13.409 15.118 -8.882 1.00 95.19 89 GLN A N 1
ATOM 711 C CA . GLN A 1 89 ? -14.413 14.420 -8.077 1.00 95.19 89 GLN A CA 1
ATOM 712 C C . GLN A 1 89 ? -13.819 13.168 -7.428 1.00 95.19 89 GLN A C 1
ATOM 714 O O . GLN A 1 89 ? -14.125 12.866 -6.280 1.00 95.19 89 GLN A O 1
ATOM 719 N N . ASP A 1 90 ? -12.965 12.443 -8.146 1.00 96.25 90 ASP A N 1
ATOM 720 C CA . ASP A 1 90 ? -12.298 11.245 -7.635 1.00 96.25 90 ASP A CA 1
ATOM 721 C C . ASP A 1 90 ? -11.307 11.582 -6.513 1.00 96.25 90 ASP A C 1
ATOM 723 O O . ASP A 1 90 ? -11.261 10.884 -5.494 1.00 96.25 90 ASP A O 1
ATOM 727 N N . GLN A 1 91 ? -10.568 12.687 -6.645 1.00 95.62 91 GLN A N 1
ATOM 728 C CA . GLN A 1 91 ? -9.738 13.211 -5.557 1.00 95.62 91 GLN A CA 1
ATOM 729 C C . GLN A 1 91 ? -10.592 13.622 -4.349 1.00 95.62 91 GLN A C 1
ATOM 731 O O . GLN A 1 91 ? -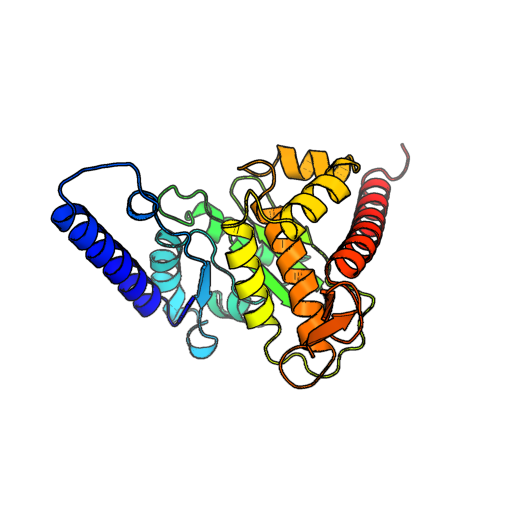10.282 13.242 -3.219 1.00 95.62 91 GLN A O 1
ATOM 736 N N . ALA A 1 92 ? -11.711 14.319 -4.574 1.00 95.81 92 ALA A N 1
ATOM 737 C CA . ALA A 1 92 ? -12.619 14.731 -3.505 1.00 95.81 92 ALA A CA 1
ATOM 738 C C . ALA A 1 92 ? -13.216 13.536 -2.737 1.00 95.81 92 ALA A C 1
ATOM 740 O O . ALA A 1 92 ? -13.398 13.616 -1.518 1.00 95.81 92 ALA A O 1
ATOM 741 N N . LEU A 1 93 ? -13.477 12.407 -3.407 1.00 96.50 93 LEU A N 1
ATOM 742 C CA . LEU A 1 93 ? -13.888 11.162 -2.747 1.00 96.50 93 LEU A CA 1
ATOM 743 C C . LEU A 1 93 ? -12.797 10.635 -1.803 1.00 96.50 93 LEU A C 1
ATOM 745 O O . LEU A 1 93 ? -13.080 10.341 -0.638 1.00 96.50 93 LEU A O 1
ATOM 749 N N . ALA A 1 94 ? -11.545 10.570 -2.267 1.00 97.31 94 ALA A N 1
ATOM 750 C CA . ALA A 1 94 ? -10.411 10.132 -1.450 1.00 97.31 94 ALA A CA 1
ATOM 751 C C . ALA A 1 94 ? -10.199 11.047 -0.229 1.00 97.31 94 ALA A C 1
ATOM 753 O O . ALA A 1 94 ? -10.046 10.570 0.900 1.00 97.31 94 ALA A O 1
ATOM 754 N N . GLU A 1 95 ? -10.286 12.365 -0.420 1.00 96.50 95 GLU A N 1
ATOM 755 C CA . GLU A 1 95 ? -10.246 13.331 0.679 1.00 96.50 95 GLU A CA 1
ATOM 756 C C . GLU A 1 95 ? -11.403 13.157 1.666 1.00 96.50 95 GLU A C 1
ATOM 758 O O . GLU A 1 95 ? -11.216 13.313 2.872 1.00 96.50 95 GLU A O 1
ATOM 763 N N . THR A 1 96 ? -12.602 12.837 1.178 1.00 97.00 96 THR A N 1
ATOM 764 C CA . THR A 1 96 ? -13.785 12.626 2.021 1.00 97.00 96 THR A CA 1
ATOM 765 C C . THR A 1 96 ? -13.597 11.416 2.934 1.00 97.00 96 THR A C 1
ATOM 767 O O . THR A 1 96 ? -13.949 11.480 4.112 1.00 97.00 96 THR A O 1
ATOM 770 N N . ILE A 1 97 ? -12.966 10.341 2.446 1.00 98.06 97 ILE A N 1
ATOM 771 C CA . ILE A 1 97 ? -12.586 9.182 3.272 1.00 98.06 97 ILE A CA 1
ATOM 772 C C . ILE A 1 97 ? -11.624 9.596 4.389 1.00 98.06 97 ILE A C 1
ATOM 774 O O . ILE A 1 97 ? -11.838 9.259 5.554 1.00 98.06 97 ILE A O 1
ATOM 778 N N . VAL A 1 98 ? -10.588 10.368 4.059 1.00 97.44 98 VAL A N 1
ATOM 779 C CA . VAL A 1 98 ? -9.626 10.858 5.057 1.00 97.44 98 VAL A CA 1
ATOM 780 C C . VAL A 1 98 ? -10.297 11.782 6.079 1.00 97.44 98 VAL A C 1
ATOM 782 O O . VAL A 1 98 ? -10.049 11.648 7.280 1.00 97.44 98 VAL A O 1
ATOM 785 N N . LYS A 1 99 ? -11.179 12.687 5.634 1.00 97.00 99 LYS A N 1
ATOM 786 C CA . LYS A 1 99 ? -11.941 13.609 6.498 1.00 97.00 99 LYS A CA 1
ATOM 787 C C . LYS A 1 99 ? -12.889 12.857 7.433 1.00 97.00 99 LYS A C 1
ATOM 789 O O . LYS A 1 99 ? -12.984 13.225 8.604 1.00 97.00 99 LYS A O 1
ATOM 794 N N . ALA A 1 100 ? -13.513 11.775 6.960 1.00 97.12 100 ALA A N 1
ATOM 795 C CA . ALA A 1 100 ? -14.315 10.881 7.794 1.00 97.12 100 ALA A CA 1
ATOM 796 C C . ALA A 1 100 ? -13.488 10.248 8.926 1.00 97.12 100 ALA A C 1
ATOM 798 O O . ALA A 1 100 ? -14.036 9.963 9.985 1.00 97.12 100 ALA A O 1
ATOM 799 N N . GLY A 1 101 ? -12.171 10.121 8.735 1.00 97.12 101 GLY A N 1
ATOM 800 C CA . GLY A 1 101 ? -11.163 9.806 9.743 1.00 97.12 101 GLY A CA 1
ATOM 801 C C . GLY A 1 101 ? -10.811 8.324 9.775 1.00 97.12 101 GLY A C 1
ATOM 802 O O . GLY A 1 101 ? -11.639 7.492 10.139 1.00 97.12 101 GLY A O 1
ATOM 803 N N . ILE A 1 102 ? -9.562 8.022 9.427 1.00 98.06 102 ILE A N 1
ATOM 804 C CA . ILE A 1 102 ? -9.004 6.668 9.374 1.00 98.06 102 ILE A CA 1
ATOM 805 C C . ILE A 1 102 ? -8.245 6.396 10.677 1.00 98.06 102 ILE A C 1
ATOM 807 O O . ILE A 1 102 ? -7.471 7.234 11.138 1.00 98.06 102 ILE A O 1
ATOM 811 N N . GLY A 1 103 ? -8.463 5.229 11.267 1.00 96.56 103 GLY A N 1
ATOM 812 C CA . GLY A 1 103 ? -7.842 4.790 12.511 1.00 96.56 103 GLY A CA 1
ATOM 813 C C . GLY A 1 103 ? -8.415 5.428 13.781 1.00 96.56 103 GLY A C 1
ATOM 814 O O . GLY A 1 103 ? -9.209 6.371 13.708 1.00 96.56 103 GLY A O 1
ATOM 815 N N . PRO A 1 104 ? -7.998 4.932 14.963 1.00 92.62 104 PRO A N 1
ATOM 816 C CA . PRO A 1 104 ? -8.569 5.341 16.251 1.00 92.62 104 PRO A CA 1
ATOM 817 C C . PRO A 1 104 ? -8.413 6.837 16.541 1.00 92.62 104 PRO A C 1
ATOM 819 O O . PRO A 1 104 ? -9.297 7.462 17.118 1.00 92.62 104 PRO A O 1
ATOM 822 N N . GLU A 1 105 ? -7.309 7.426 16.083 1.00 92.19 105 GLU A N 1
ATOM 823 C CA . GLU A 1 105 ? -7.007 8.853 16.236 1.00 92.19 105 GLU A CA 1
ATOM 824 C C . GLU A 1 105 ? -7.397 9.683 15.005 1.00 92.19 105 GLU A C 1
ATOM 826 O O . GLU A 1 105 ? -7.021 10.847 14.887 1.00 92.19 105 GLU A O 1
ATOM 831 N N . SER A 1 106 ? -8.116 9.091 14.046 1.00 94.94 106 SER A N 1
ATOM 832 C CA . SER A 1 106 ? -8.470 9.720 12.767 1.00 94.94 106 SER A CA 1
ATOM 833 C C . SER A 1 106 ? -7.273 10.204 11.926 1.00 94.94 106 SER A C 1
ATOM 835 O O . SER A 1 106 ? -7.463 11.015 11.021 1.00 94.94 106 SER A O 1
ATOM 837 N N . ASN A 1 107 ? -6.061 9.712 12.201 1.00 92.00 107 ASN A N 1
ATOM 838 C CA . ASN A 1 107 ? -4.797 10.128 11.580 1.00 92.00 107 ASN A CA 1
ATOM 839 C C . ASN A 1 107 ? -4.197 9.084 10.616 1.00 92.00 107 ASN A C 1
ATOM 841 O O . ASN A 1 107 ? -3.050 9.227 10.199 1.00 92.00 107 ASN A O 1
ATOM 845 N N . GLY A 1 108 ? -4.938 8.027 10.292 1.00 95.69 108 GLY A N 1
ATOM 846 C CA . GLY A 1 108 ? -4.513 6.980 9.367 1.00 95.69 108 GLY A CA 1
ATOM 847 C C . GLY A 1 108 ? -4.470 7.436 7.906 1.00 95.69 108 GLY A C 1
ATOM 848 O O . GLY A 1 108 ? -4.770 8.584 7.571 1.00 95.69 108 GLY A O 1
ATOM 849 N N . THR A 1 109 ? -4.085 6.512 7.026 1.00 97.50 109 THR A N 1
ATOM 850 C CA . THR A 1 109 ? -3.837 6.795 5.604 1.00 97.50 109 THR A CA 1
ATOM 851 C C . THR A 1 109 ? -4.695 5.920 4.694 1.00 97.50 109 THR A C 1
ATOM 853 O O . THR A 1 109 ? -4.838 4.717 4.914 1.00 97.50 109 THR A O 1
ATOM 856 N N . LEU A 1 110 ? -5.243 6.523 3.642 1.00 98.50 110 LEU A N 1
ATOM 857 C CA . LEU A 1 110 ? -5.814 5.816 2.500 1.00 98.50 110 LEU A CA 1
ATOM 858 C C . LEU A 1 110 ? -4.709 5.619 1.458 1.00 98.50 110 LEU A C 1
ATOM 860 O O . LEU A 1 110 ? -4.110 6.596 1.022 1.00 98.50 110 LEU A O 1
ATOM 864 N N . VAL A 1 111 ? -4.445 4.379 1.052 1.00 98.50 111 VAL A N 1
ATOM 865 C CA . VAL A 1 111 ? -3.438 4.036 0.036 1.00 98.50 111 VAL A CA 1
ATOM 866 C C . VAL A 1 111 ? -4.119 3.374 -1.155 1.00 98.50 111 VAL A C 1
ATOM 868 O O . VAL A 1 111 ? -4.431 2.189 -1.123 1.00 98.50 111 VAL A O 1
ATOM 871 N N . ILE A 1 112 ? -4.323 4.119 -2.228 1.00 98.38 112 ILE A N 1
ATOM 872 C CA . ILE A 1 112 ? -4.924 3.620 -3.461 1.00 98.38 112 ILE A CA 1
ATOM 873 C C . ILE A 1 112 ? -3.819 2.989 -4.301 1.00 98.38 112 ILE A C 1
ATOM 875 O O . ILE A 1 112 ? -2.926 3.685 -4.789 1.00 98.38 112 ILE A O 1
ATOM 879 N N . ARG A 1 113 ? -3.850 1.666 -4.458 1.00 97.75 113 ARG A N 1
ATOM 880 C CA . ARG A 1 113 ? -2.961 0.966 -5.399 1.00 97.75 113 ARG A CA 1
ATOM 881 C C . ARG A 1 113 ? -3.479 1.225 -6.811 1.00 97.75 113 ARG A C 1
ATOM 883 O O . ARG A 1 113 ? -4.675 1.096 -7.012 1.00 97.75 113 ARG A O 1
ATOM 890 N N . ALA A 1 114 ? -2.598 1.594 -7.737 1.00 96.12 114 ALA A N 1
ATOM 891 C CA . ALA A 1 114 ? -2.954 2.079 -9.074 1.00 96.12 114 ALA A CA 1
ATOM 892 C C . ALA A 1 114 ? -2.207 1.339 -10.201 1.00 96.12 114 ALA A C 1
ATOM 894 O O . ALA A 1 114 ? -1.839 1.921 -11.221 1.00 96.12 114 ALA A O 1
ATOM 895 N N . GLY A 1 115 ? -1.893 0.056 -9.993 1.00 93.31 115 GLY A N 1
ATOM 896 C CA . GLY A 1 115 ? -1.213 -0.797 -10.973 1.00 93.31 115 GLY A CA 1
ATOM 897 C C . GLY A 1 115 ? 0.016 -0.137 -11.613 1.00 93.31 115 GLY A C 1
ATOM 898 O O . GLY A 1 115 ? 1.010 0.141 -10.944 1.00 93.31 115 GLY A O 1
ATOM 899 N N . LYS A 1 116 ? -0.066 0.130 -12.922 1.00 93.06 116 LYS A N 1
ATOM 900 C CA . LYS A 1 116 ? 1.004 0.760 -13.720 1.00 93.06 116 LYS A CA 1
ATOM 901 C C . LYS A 1 116 ? 1.311 2.214 -13.337 1.00 93.06 116 LYS A C 1
ATOM 903 O O . LYS A 1 116 ? 2.378 2.706 -13.686 1.00 93.06 116 LYS A O 1
ATOM 908 N N . GLU A 1 117 ? 0.394 2.900 -12.661 1.00 93.88 117 GLU A N 1
ATOM 909 C CA . GLU A 1 117 ? 0.594 4.270 -12.174 1.00 93.88 117 GLU A CA 1
ATOM 910 C C . GLU A 1 117 ? 1.295 4.292 -10.807 1.00 93.88 117 GLU A C 1
ATOM 912 O O . GLU A 1 117 ? 1.812 5.327 -10.402 1.00 93.88 117 GLU A O 1
ATOM 917 N N . GLY A 1 118 ? 1.394 3.145 -10.124 1.00 96.06 118 GLY A N 1
ATOM 918 C CA . GLY A 1 118 ? 2.029 3.012 -8.814 1.00 96.06 118 GLY A CA 1
ATOM 919 C C . GLY A 1 118 ? 1.009 3.049 -7.687 1.00 96.06 118 GLY A C 1
ATOM 920 O O . GLY A 1 118 ? 0.162 2.158 -7.593 1.00 96.06 118 GLY A O 1
ATOM 921 N N . CYS A 1 119 ? 1.094 4.041 -6.804 1.00 97.75 119 CYS A N 1
ATOM 922 C CA . CYS A 1 119 ? 0.093 4.247 -5.762 1.00 97.75 119 CYS A CA 1
ATOM 923 C C . CYS A 1 119 ? -0.078 5.717 -5.366 1.00 97.75 119 CYS A C 1
ATOM 925 O O . CYS A 1 119 ? 0.846 6.528 -5.468 1.00 97.75 119 CYS A O 1
ATOM 927 N N . TYR A 1 120 ? -1.249 6.019 -4.810 1.00 97.62 120 TYR A N 1
ATOM 928 C CA . TYR A 1 120 ? -1.593 7.315 -4.238 1.00 97.62 120 TYR A CA 1
ATOM 929 C C . TYR A 1 120 ? -1.879 7.168 -2.749 1.00 97.62 120 TYR A C 1
ATOM 931 O O . TYR A 1 120 ? -2.663 6.309 -2.351 1.00 97.62 120 TYR A O 1
ATOM 939 N N . ALA A 1 121 ? -1.277 8.010 -1.918 1.00 97.31 121 ALA A N 1
ATOM 940 C CA . ALA A 1 121 ? -1.527 8.041 -0.486 1.00 97.31 121 ALA A CA 1
ATOM 941 C C . ALA A 1 121 ? -2.208 9.353 -0.096 1.00 97.31 121 ALA A C 1
ATOM 943 O O . ALA A 1 121 ? -1.718 10.430 -0.425 1.00 97.31 121 ALA A O 1
ATOM 944 N N . PHE A 1 122 ? -3.311 9.259 0.638 1.00 97.19 122 PHE A N 1
ATOM 945 C CA . PHE A 1 122 ? -4.058 10.390 1.172 1.00 97.19 122 PHE A CA 1
ATOM 946 C C . PHE A 1 122 ? -4.076 10.299 2.696 1.00 97.19 122 PHE A C 1
ATOM 948 O O . PHE A 1 122 ? -4.454 9.276 3.271 1.00 97.19 122 PHE A O 1
ATOM 955 N N . SER A 1 123 ? -3.688 11.382 3.357 1.00 95.06 123 SER A N 1
ATOM 956 C CA . SER A 1 123 ? -3.775 11.529 4.809 1.00 95.06 123 SER A CA 1
ATOM 957 C C . SER A 1 123 ? -4.179 12.956 5.173 1.00 95.06 123 SER A C 1
ATOM 959 O O . SER A 1 123 ? -4.315 13.822 4.307 1.00 95.06 123 SER A O 1
ATOM 961 N N . ARG A 1 124 ? -4.346 13.238 6.470 1.00 91.62 124 ARG A N 1
ATOM 962 C CA . ARG A 1 124 ? -4.566 14.615 6.950 1.00 91.62 124 ARG A CA 1
ATOM 963 C C . ARG A 1 124 ? -3.399 15.560 6.638 1.00 91.62 124 ARG A C 1
ATOM 965 O O . ARG A 1 124 ? -3.568 16.768 6.731 1.00 91.62 124 ARG A O 1
ATOM 972 N N . HIS A 1 125 ? -2.243 15.009 6.276 1.00 86.19 125 HIS A N 1
ATOM 973 C CA . HIS A 1 125 ? -1.034 15.749 5.924 1.00 86.19 125 HIS A CA 1
ATOM 974 C C . HIS A 1 125 ? -0.943 16.088 4.432 1.00 86.19 125 HIS A C 1
ATOM 976 O O . HIS A 1 125 ? -0.037 16.808 4.023 1.00 86.19 125 HIS A O 1
ATOM 982 N N . GLY A 1 126 ? -1.876 15.584 3.622 1.00 89.19 126 GLY A N 1
ATOM 983 C CA . GLY A 1 126 ? -1.939 15.834 2.189 1.00 89.19 126 GLY A CA 1
ATOM 984 C C . GLY A 1 126 ? -1.937 14.553 1.364 1.00 89.19 126 GLY A C 1
ATOM 985 O O . GLY A 1 126 ? -2.182 13.451 1.864 1.00 89.19 126 GLY A O 1
ATOM 986 N N . MET A 1 127 ? -1.670 14.733 0.073 1.00 92.12 127 MET A N 1
ATOM 987 C CA . MET A 1 127 ? -1.608 13.670 -0.922 1.00 92.12 127 MET A CA 1
ATOM 988 C C . MET A 1 127 ? -0.158 13.436 -1.354 1.00 92.12 127 MET A C 1
ATOM 990 O O . MET A 1 127 ? 0.592 14.385 -1.581 1.00 92.12 127 MET A O 1
ATOM 994 N N . LEU A 1 128 ? 0.215 12.171 -1.510 1.00 92.38 128 LEU A N 1
ATOM 995 C CA . LEU A 1 128 ? 1.481 11.737 -2.082 1.00 92.38 128 LEU A CA 1
ATOM 996 C C . LEU A 1 128 ? 1.215 10.801 -3.263 1.00 92.38 128 LEU A C 1
ATOM 998 O O . LEU A 1 128 ? 0.413 9.876 -3.167 1.00 92.38 128 LEU A O 1
ATOM 1002 N N . GLU A 1 129 ? 1.919 11.030 -4.363 1.00 93.62 129 GLU A N 1
ATOM 1003 C CA . GLU A 1 129 ? 1.944 10.155 -5.531 1.00 93.62 129 GLU A CA 1
ATOM 1004 C C . GLU A 1 129 ? 3.304 9.471 -5.611 1.00 93.62 129 GLU A C 1
ATOM 1006 O O . GLU A 1 129 ? 4.344 10.123 -5.510 1.00 93.62 129 GLU A O 1
ATOM 1011 N N . LEU A 1 130 ? 3.288 8.155 -5.802 1.00 94.12 130 LEU A N 1
ATOM 1012 C CA . LEU A 1 130 ? 4.488 7.353 -5.978 1.00 94.12 130 LEU A CA 1
ATOM 1013 C C . LEU A 1 130 ? 4.335 6.504 -7.247 1.00 94.12 130 LEU A C 1
ATOM 1015 O O . LEU A 1 130 ? 3.418 5.682 -7.297 1.00 94.12 130 LEU A O 1
ATOM 1019 N N . PRO A 1 131 ? 5.198 6.688 -8.263 1.00 95.12 131 PRO A N 1
ATOM 1020 C CA . PRO A 1 131 ? 5.064 5.998 -9.540 1.00 95.12 131 PR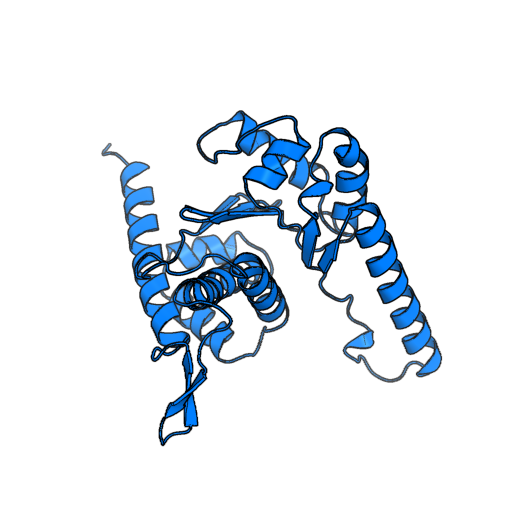O A CA 1
ATOM 1021 C C . PRO A 1 131 ? 5.370 4.503 -9.400 1.00 95.12 131 PRO A C 1
ATOM 1023 O O . PRO A 1 131 ? 6.127 4.093 -8.525 1.00 95.12 131 PRO A O 1
ATOM 1026 N N . ALA A 1 132 ? 4.847 3.664 -10.293 1.00 95.75 132 ALA A N 1
ATOM 1027 C CA . ALA A 1 132 ? 5.280 2.266 -10.367 1.00 95.75 132 ALA A CA 1
ATOM 1028 C C . ALA A 1 132 ? 6.752 2.179 -10.802 1.00 95.75 132 ALA A C 1
ATOM 1030 O O . ALA A 1 132 ? 7.215 3.000 -11.592 1.00 95.75 132 ALA A O 1
ATOM 1031 N N . PHE A 1 133 ? 7.495 1.167 -10.349 1.00 96.19 133 PHE A N 1
ATOM 1032 C CA . PHE A 1 133 ? 8.868 0.944 -10.813 1.00 96.19 133 PHE A CA 1
ATOM 1033 C C . PHE A 1 133 ? 8.895 0.626 -12.320 1.00 96.19 133 PHE A C 1
ATOM 1035 O O . PHE A 1 133 ? 8.302 -0.363 -12.746 1.00 96.19 133 PHE A O 1
ATOM 1042 N N . LYS A 1 134 ? 9.576 1.454 -13.129 1.00 93.19 134 LYS A N 1
ATOM 1043 C CA . LYS A 1 134 ? 9.481 1.400 -14.606 1.00 93.19 134 LYS A CA 1
ATOM 1044 C C . LYS A 1 134 ? 10.406 0.384 -15.282 1.00 93.19 134 LYS A C 1
ATOM 1046 O O . LYS A 1 134 ? 10.175 0.020 -16.429 1.00 93.19 134 LYS A O 1
ATOM 1051 N N . TYR A 1 135 ? 11.457 -0.071 -14.600 1.00 90.56 135 TYR A N 1
ATOM 1052 C CA . TYR A 1 135 ? 12.489 -0.941 -15.183 1.00 90.56 135 TYR A CA 1
ATOM 1053 C C . TYR A 1 135 ? 12.182 -2.425 -14.962 1.00 90.56 135 TYR A C 1
ATOM 1055 O O . TYR A 1 135 ? 13.013 -3.171 -14.445 1.00 90.56 135 TYR A O 1
ATOM 1063 N N . VAL A 1 136 ? 10.962 -2.837 -15.300 1.00 91.75 136 VAL A N 1
ATOM 1064 C CA . VAL A 1 136 ? 10.448 -4.182 -15.037 1.00 91.75 136 VAL A CA 1
ATOM 1065 C C . VAL A 1 136 ? 9.740 -4.738 -16.267 1.00 91.75 136 VAL A C 1
ATOM 1067 O O . VAL A 1 136 ? 8.927 -4.054 -16.887 1.00 91.75 136 VAL A O 1
ATOM 1070 N N . ASN A 1 137 ? 10.029 -5.993 -16.605 1.00 91.94 137 ASN A N 1
ATOM 1071 C CA . ASN A 1 137 ? 9.289 -6.724 -17.629 1.00 91.94 137 ASN A CA 1
ATOM 1072 C C . ASN A 1 137 ? 8.145 -7.476 -16.951 1.00 91.94 137 ASN A C 1
ATOM 1074 O O . ASN A 1 137 ? 8.380 -8.446 -16.234 1.00 91.94 137 ASN A O 1
ATOM 1078 N N . VAL A 1 138 ? 6.914 -7.005 -17.151 1.00 94.12 138 VAL A N 1
ATOM 1079 C CA . VAL A 1 138 ? 5.725 -7.602 -16.531 1.00 94.12 138 VAL A CA 1
ATOM 1080 C C . VAL A 1 138 ? 5.411 -8.939 -17.201 1.00 94.12 138 VAL A C 1
ATOM 1082 O O . VAL A 1 138 ? 5.136 -8.981 -18.398 1.00 94.12 138 VAL A O 1
ATOM 1085 N N . VAL A 1 139 ? 5.434 -10.016 -16.416 1.00 95.12 139 VAL A N 1
ATOM 1086 C CA . VAL A 1 139 ? 5.081 -11.378 -16.843 1.00 95.12 139 VAL A CA 1
ATOM 1087 C C . VAL A 1 139 ? 3.734 -11.793 -16.259 1.00 95.12 139 VAL A C 1
ATOM 1089 O O . VAL A 1 139 ? 2.868 -12.247 -17.002 1.00 95.12 139 VAL A O 1
ATOM 1092 N N . ASP A 1 140 ? 3.537 -11.617 -14.951 1.00 93.12 140 ASP A N 1
ATOM 1093 C CA . ASP A 1 140 ? 2.305 -12.001 -14.256 1.00 93.12 140 ASP A CA 1
ATOM 1094 C C . ASP A 1 140 ? 2.001 -11.010 -13.119 1.00 93.12 140 ASP A C 1
ATOM 1096 O O . ASP A 1 140 ? 2.744 -10.960 -12.146 1.00 93.12 140 ASP A O 1
ATOM 1100 N N . PRO A 1 141 ? 0.926 -10.204 -13.190 1.00 90.50 141 PRO A N 1
ATOM 1101 C CA . PRO A 1 141 ? 0.586 -9.258 -12.126 1.00 90.50 141 PRO A CA 1
ATOM 1102 C C . PRO A 1 141 ? 0.023 -9.935 -10.862 1.00 90.50 141 PRO A C 1
ATOM 1104 O O . PRO A 1 141 ? -0.213 -9.264 -9.849 1.00 90.50 141 PRO A O 1
ATOM 1107 N N . THR A 1 142 ? -0.238 -11.243 -10.906 1.00 90.12 142 THR A N 1
ATOM 1108 C CA . THR A 1 142 ? -0.848 -11.986 -9.804 1.00 90.12 142 THR A CA 1
ATOM 1109 C C . THR A 1 142 ? 0.013 -11.906 -8.546 1.00 90.12 142 THR A C 1
ATOM 1111 O O . THR A 1 142 ? 1.218 -12.126 -8.555 1.00 90.12 142 THR A O 1
ATOM 1114 N N . GLY A 1 143 ? -0.616 -11.574 -7.418 1.00 89.38 143 GLY A N 1
ATOM 1115 C CA . GLY A 1 143 ? 0.072 -11.481 -6.129 1.00 89.38 143 GLY A CA 1
ATOM 1116 C C . GLY A 1 143 ? 0.837 -10.175 -5.895 1.00 89.38 143 GLY A C 1
ATOM 1117 O O . GLY A 1 143 ? 1.253 -9.938 -4.762 1.00 89.38 143 GLY A O 1
ATOM 1118 N N . ALA A 1 144 ? 0.944 -9.278 -6.884 1.00 93.56 144 ALA A N 1
ATOM 1119 C CA . ALA A 1 144 ? 1.606 -7.980 -6.718 1.00 93.56 144 ALA A CA 1
ATOM 1120 C C . ALA A 1 144 ? 0.999 -7.148 -5.579 1.00 93.56 144 ALA A C 1
ATOM 1122 O O . ALA A 1 144 ? 1.728 -6.585 -4.767 1.00 93.56 144 ALA A O 1
ATOM 1123 N N . GLY A 1 145 ? -0.336 -7.122 -5.479 1.00 93.75 145 GLY A N 1
ATOM 1124 C CA . GLY A 1 145 ? -1.053 -6.435 -4.400 1.00 93.75 145 GLY A CA 1
ATOM 1125 C C . GLY A 1 145 ? -0.742 -7.010 -3.015 1.00 93.75 145 GLY A C 1
ATOM 1126 O O . GLY A 1 145 ? -0.461 -6.260 -2.085 1.00 93.75 145 GLY A O 1
ATOM 1127 N N . ASN A 1 146 ? -0.692 -8.337 -2.892 1.00 93.75 146 ASN A N 1
ATOM 1128 C CA . ASN A 1 146 ? -0.357 -9.002 -1.632 1.00 93.75 146 ASN A CA 1
ATOM 1129 C C . ASN A 1 146 ? 1.097 -8.737 -1.227 1.00 93.75 146 ASN A C 1
ATOM 1131 O O . ASN A 1 146 ? 1.364 -8.422 -0.067 1.00 93.75 146 ASN A O 1
ATOM 1135 N N . THR A 1 147 ? 2.030 -8.810 -2.182 1.00 95.50 147 THR A N 1
ATOM 1136 C CA . THR A 1 147 ? 3.440 -8.467 -1.954 1.00 95.50 147 THR A CA 1
ATOM 1137 C C . THR A 1 147 ? 3.588 -7.004 -1.543 1.00 95.50 147 THR A C 1
ATOM 1139 O O . THR A 1 147 ? 4.294 -6.717 -0.577 1.00 95.50 147 THR A O 1
ATOM 1142 N N . PHE A 1 148 ? 2.873 -6.091 -2.209 1.00 97.12 148 PHE A N 1
ATOM 1143 C CA . PHE A 1 148 ? 2.834 -4.672 -1.855 1.00 97.12 148 PHE A CA 1
ATOM 1144 C C . PHE A 1 148 ? 2.396 -4.482 -0.397 1.00 97.12 148 PHE A C 1
ATOM 1146 O O . PHE A 1 148 ? 3.108 -3.865 0.391 1.00 97.12 148 PHE A O 1
ATOM 1153 N N . LEU A 1 149 ? 1.254 -5.050 0.002 1.00 96.50 149 LEU A N 1
ATOM 1154 C CA . LEU A 1 149 ? 0.726 -4.880 1.360 1.00 96.50 149 LEU A CA 1
ATOM 1155 C C . LEU A 1 149 ? 1.593 -5.553 2.427 1.00 96.50 149 LEU A C 1
ATOM 1157 O O . LEU A 1 149 ? 1.725 -5.020 3.530 1.00 96.50 149 LEU A O 1
ATOM 1161 N N . GLY A 1 150 ? 2.207 -6.694 2.107 1.00 95.06 150 GLY A N 1
ATOM 1162 C CA . GLY A 1 150 ? 3.159 -7.366 2.989 1.00 95.06 150 GLY A CA 1
ATOM 1163 C C . GLY A 1 150 ? 4.404 -6.516 3.245 1.00 95.06 150 GLY A C 1
ATOM 1164 O O . GLY A 1 150 ? 4.801 -6.327 4.395 1.00 95.06 150 GLY A O 1
ATOM 1165 N N . ALA A 1 151 ? 4.982 -5.945 2.188 1.00 94.31 151 ALA A N 1
ATOM 1166 C CA . ALA A 1 151 ? 6.131 -5.051 2.291 1.00 94.31 151 ALA A CA 1
ATOM 1167 C C . ALA A 1 151 ? 5.778 -3.711 2.957 1.00 94.31 151 ALA A C 1
ATOM 1169 O O . ALA A 1 151 ? 6.563 -3.215 3.762 1.00 94.31 151 ALA A O 1
ATOM 1170 N N . LEU A 1 152 ? 4.579 -3.169 2.716 1.00 95.12 152 LEU A N 1
ATOM 1171 C CA . LEU A 1 152 ? 4.070 -1.996 3.429 1.00 95.12 152 LEU A CA 1
ATOM 1172 C C . LEU A 1 152 ? 3.978 -2.274 4.934 1.00 95.12 152 LEU A C 1
ATOM 1174 O O . LEU A 1 152 ? 4.536 -1.528 5.733 1.00 95.12 152 LEU A O 1
ATOM 1178 N N . ALA A 1 153 ? 3.329 -3.372 5.333 1.00 93.88 153 ALA A N 1
ATOM 1179 C CA . ALA A 1 153 ? 3.219 -3.755 6.739 1.00 93.88 153 ALA A CA 1
ATOM 1180 C C . ALA A 1 153 ? 4.600 -3.959 7.383 1.00 93.88 153 ALA A C 1
ATOM 1182 O O . ALA A 1 153 ? 4.831 -3.498 8.500 1.00 93.88 153 ALA A O 1
ATOM 1183 N N . GLN A 1 154 ? 5.532 -4.593 6.662 1.00 91.44 154 GLN A N 1
ATOM 1184 C CA . GLN A 1 154 ? 6.912 -4.770 7.109 1.00 91.44 154 GLN A CA 1
ATOM 1185 C C . GLN A 1 154 ? 7.629 -3.425 7.292 1.00 91.44 154 GLN A C 1
ATOM 1187 O O . GLN A 1 154 ? 8.244 -3.211 8.338 1.00 91.44 154 GLN A O 1
ATOM 1192 N N . GLY A 1 155 ? 7.501 -2.494 6.345 1.00 89.88 155 GLY A N 1
ATOM 1193 C CA . GLY A 1 155 ? 8.083 -1.155 6.443 1.00 89.88 155 GLY A CA 1
ATOM 1194 C C . GLY A 1 155 ? 7.524 -0.349 7.620 1.00 89.88 155 GLY A C 1
ATOM 1195 O O . GLY A 1 155 ? 8.275 0.319 8.324 1.00 89.88 155 GLY A O 1
ATOM 1196 N N . LEU A 1 156 ? 6.227 -0.481 7.917 1.00 89.12 156 LEU A N 1
ATOM 1197 C CA . LEU A 1 156 ? 5.580 0.216 9.036 1.00 89.12 156 LEU A CA 1
ATOM 1198 C C . LEU A 1 156 ? 6.013 -0.283 10.424 1.00 89.12 156 LEU A C 1
ATOM 1200 O O . LEU A 1 156 ? 5.810 0.423 11.411 1.00 89.12 156 LEU A O 1
ATOM 1204 N N . VAL A 1 157 ? 6.621 -1.461 10.541 1.00 86.06 157 VAL A N 1
ATOM 1205 C CA . VAL A 1 157 ? 7.159 -1.963 11.822 1.00 86.06 157 VAL A CA 1
ATOM 1206 C C . VAL A 1 157 ? 8.687 -1.925 11.885 1.00 86.06 157 VAL A C 1
ATOM 1208 O O . VAL A 1 157 ? 9.267 -2.247 12.917 1.00 86.06 157 VAL A O 1
ATOM 1211 N N . SER A 1 158 ? 9.348 -1.532 10.797 1.00 71.38 158 SER A N 1
ATOM 1212 C CA . SER A 1 158 ? 10.800 -1.609 10.650 1.00 71.38 158 SER A CA 1
ATOM 1213 C C . SER A 1 158 ? 11.456 -0.238 10.797 1.00 71.38 158 SER A C 1
ATOM 1215 O O . SER A 1 158 ? 11.991 0.280 9.830 1.00 71.38 158 SER A O 1
ATOM 1217 N N . SER A 1 159 ? 11.457 0.348 11.995 1.00 59.66 159 SER A N 1
ATOM 1218 C CA . SER A 1 159 ? 12.220 1.581 12.269 1.00 59.66 159 SER A CA 1
ATOM 1219 C C . SER A 1 159 ? 13.742 1.363 12.372 1.00 59.66 159 SER A C 1
ATOM 1221 O O . SER A 1 159 ? 14.480 2.336 12.375 1.00 59.66 159 SER A O 1
ATOM 1223 N N . GLU A 1 160 ? 14.222 0.109 12.409 1.00 57.22 160 GLU A N 1
ATOM 1224 C CA . GLU A 1 160 ? 15.649 -0.222 12.617 1.00 57.22 160 GLU A CA 1
ATOM 1225 C C . GLU A 1 160 ? 16.221 -1.267 11.632 1.00 57.22 160 GLU A C 1
ATOM 1227 O O . GLU A 1 160 ? 17.333 -1.762 11.815 1.00 57.22 160 GLU A O 1
ATOM 1232 N N . ARG A 1 161 ? 15.489 -1.660 10.578 1.00 62.53 161 ARG A N 1
ATOM 1233 C CA . ARG A 1 161 ? 15.977 -2.701 9.649 1.00 62.53 161 ARG A CA 1
ATOM 1234 C C . ARG A 1 161 ? 16.801 -2.113 8.507 1.00 62.53 161 ARG A C 1
ATOM 1236 O O . ARG A 1 161 ? 16.413 -1.118 7.904 1.00 62.53 161 ARG A O 1
ATOM 1243 N N . GLY A 1 162 ? 17.870 -2.821 8.128 1.00 62.81 162 GLY A N 1
ATOM 1244 C CA . GLY A 1 162 ? 18.811 -2.432 7.069 1.00 62.81 162 GLY A CA 1
ATOM 1245 C C . GLY A 1 162 ? 18.164 -1.881 5.788 1.00 62.81 162 GLY A C 1
ATOM 1246 O O . GLY A 1 162 ? 18.494 -0.763 5.412 1.00 62.81 162 GLY A O 1
ATOM 1247 N N . PRO A 1 163 ? 17.209 -2.578 5.135 1.00 62.00 163 PRO A N 1
ATOM 1248 C CA . PRO A 1 163 ? 16.567 -2.064 3.922 1.00 62.00 163 PRO A CA 1
ATOM 1249 C C . PRO A 1 163 ? 15.788 -0.757 4.126 1.00 62.00 163 PRO A C 1
ATOM 1251 O O . PRO A 1 163 ? 15.810 0.097 3.246 1.00 62.00 163 PRO A O 1
ATOM 1254 N N . PHE A 1 164 ? 15.134 -0.577 5.278 1.00 68.62 164 PHE A N 1
ATOM 1255 C CA . PHE A 1 164 ? 14.406 0.653 5.600 1.00 68.62 164 PHE A CA 1
ATOM 1256 C C . PHE A 1 164 ? 15.371 1.810 5.878 1.00 68.62 164 PHE A C 1
ATOM 1258 O O . PHE A 1 164 ? 15.184 2.902 5.350 1.00 68.62 164 PHE A O 1
ATOM 1265 N N . ASN A 1 165 ? 16.453 1.552 6.616 1.00 71.69 165 ASN A N 1
ATOM 1266 C CA . ASN A 1 165 ? 17.504 2.542 6.863 1.00 71.69 165 ASN A CA 1
ATOM 1267 C C . ASN A 1 165 ? 18.187 2.960 5.562 1.00 71.69 165 ASN A C 1
ATOM 1269 O O . ASN A 1 165 ? 18.415 4.142 5.348 1.00 71.69 165 ASN A O 1
ATOM 1273 N N . VAL A 1 166 ? 18.435 2.008 4.659 1.00 70.06 166 VAL A N 1
ATOM 1274 C CA . VAL A 1 166 ? 18.975 2.285 3.326 1.00 70.06 166 VAL A CA 1
ATOM 1275 C C . VAL A 1 166 ? 18.023 3.171 2.525 1.00 70.06 166 VAL A C 1
ATOM 1277 O O . VAL A 1 166 ? 18.477 4.119 1.898 1.00 70.06 166 VAL A O 1
ATOM 1280 N N . VAL A 1 167 ? 16.713 2.913 2.558 1.00 70.38 167 VAL A N 1
ATOM 1281 C CA . VAL A 1 167 ? 15.716 3.791 1.921 1.00 70.38 167 VAL A CA 1
ATOM 1282 C C . VAL A 1 167 ? 15.771 5.197 2.517 1.00 70.38 167 VAL A C 1
ATOM 1284 O O . VAL A 1 167 ? 15.877 6.166 1.771 1.00 70.38 167 VAL A O 1
ATOM 1287 N N . GLN A 1 168 ? 15.759 5.311 3.845 1.00 73.44 168 GLN A N 1
ATOM 1288 C CA . GLN A 1 168 ? 15.820 6.594 4.549 1.00 73.44 168 GLN A CA 1
ATOM 1289 C C . GLN A 1 168 ? 17.108 7.365 4.227 1.00 73.44 168 GLN A C 1
ATOM 1291 O O . GLN A 1 168 ? 17.054 8.527 3.834 1.00 73.44 168 GLN A O 1
ATOM 1296 N N . GLU A 1 169 ? 18.267 6.718 4.324 1.00 76.00 169 GLU A N 1
ATOM 1297 C CA . GLU A 1 169 ? 19.579 7.302 4.037 1.00 76.00 169 GLU A CA 1
ATOM 1298 C C . GLU A 1 169 ? 19.703 7.714 2.568 1.00 76.00 169 GLU A C 1
ATOM 1300 O O . GLU A 1 169 ? 20.073 8.850 2.262 1.00 76.00 169 GLU A O 1
ATOM 1305 N N . MET A 1 170 ? 19.331 6.822 1.644 1.00 71.06 170 MET A N 1
ATOM 1306 C CA . MET A 1 170 ? 19.382 7.113 0.216 1.00 71.06 170 MET A CA 1
ATOM 1307 C C . MET A 1 170 ? 18.508 8.311 -0.125 1.00 71.06 170 MET A C 1
ATOM 1309 O O . MET A 1 170 ? 18.937 9.159 -0.907 1.00 71.06 170 MET A O 1
ATOM 1313 N N . LEU A 1 171 ? 17.307 8.405 0.439 1.00 69.88 171 LEU A N 1
ATOM 1314 C CA . LEU A 1 171 ? 16.362 9.456 0.090 1.00 69.88 171 LEU A CA 1
ATOM 1315 C C . LEU A 1 171 ? 16.613 10.772 0.841 1.00 69.88 171 LEU A C 1
ATOM 1317 O O . LEU A 1 171 ? 16.339 11.826 0.279 1.00 69.88 171 LEU A O 1
ATOM 1321 N N . ASN A 1 172 ? 17.235 10.760 2.027 1.00 74.44 172 ASN A N 1
ATOM 1322 C CA . ASN A 1 172 ? 17.575 11.974 2.794 1.00 74.44 172 ASN A CA 1
ATOM 1323 C C . ASN A 1 172 ? 18.449 12.986 2.035 1.00 74.44 172 ASN A C 1
ATOM 1325 O O . ASN A 1 172 ? 18.471 14.164 2.384 1.00 74.44 172 ASN A O 1
ATOM 1329 N N . THR A 1 173 ? 19.147 12.546 0.990 1.00 72.69 173 THR A N 1
ATOM 1330 C CA . THR A 1 173 ? 19.944 13.418 0.109 1.00 72.69 173 THR A CA 1
ATOM 1331 C C . THR A 1 173 ? 19.113 14.257 -0.873 1.00 72.69 173 THR A C 1
ATOM 1333 O O . THR A 1 173 ? 19.675 15.111 -1.547 1.00 72.69 173 THR A O 1
ATOM 1336 N N . SER A 1 174 ? 17.801 14.024 -0.985 1.00 74.94 174 SER A N 1
ATOM 1337 C CA . SER A 1 174 ? 16.904 14.745 -1.898 1.00 74.94 174 SER A CA 1
ATOM 1338 C C . SER A 1 174 ? 16.069 15.784 -1.149 1.00 74.94 174 SER A C 1
ATOM 1340 O O . SER A 1 174 ? 15.373 15.444 -0.194 1.00 74.94 174 SER A O 1
ATOM 1342 N N . GLU A 1 175 ? 16.067 17.033 -1.619 1.00 78.69 175 GLU A N 1
ATOM 1343 C CA . GLU A 1 175 ? 15.208 18.097 -1.077 1.00 78.69 175 GLU A CA 1
ATOM 1344 C C . GLU A 1 175 ? 13.715 17.751 -1.216 1.00 78.69 175 GLU A C 1
ATOM 1346 O O . GLU A 1 175 ? 12.943 17.896 -0.268 1.00 78.69 175 GLU A O 1
ATOM 1351 N N . ALA A 1 176 ? 13.309 17.191 -2.363 1.00 77.94 176 ALA A N 1
ATOM 1352 C CA . ALA A 1 176 ? 11.942 16.716 -2.580 1.00 77.94 176 ALA A CA 1
ATOM 1353 C C . ALA A 1 176 ? 11.527 15.672 -1.529 1.00 77.94 176 ALA A C 1
ATOM 1355 O O . ALA A 1 176 ? 10.418 15.727 -0.993 1.00 77.94 176 ALA A O 1
ATOM 1356 N N . TRP A 1 177 ? 12.434 14.752 -1.185 1.00 80.81 177 TRP A N 1
ATOM 1357 C CA . TRP A 1 177 ? 12.188 13.789 -0.116 1.00 80.81 177 TRP A CA 1
ATOM 1358 C C . TRP A 1 177 ? 12.135 14.436 1.264 1.00 80.81 177 TRP A C 1
ATOM 1360 O O . TRP A 1 177 ? 11.254 14.091 2.045 1.00 80.81 177 TRP A O 1
ATOM 1370 N N . GLN A 1 178 ? 13.027 15.379 1.572 1.00 82.12 178 GLN A N 1
ATOM 1371 C CA . GLN A 1 178 ? 12.994 16.105 2.845 1.00 82.12 178 GLN A CA 1
ATOM 1372 C C . GLN A 1 178 ? 11.658 16.832 3.033 1.00 82.12 178 GLN A C 1
ATOM 1374 O O . GLN A 1 178 ? 11.067 16.756 4.108 1.00 82.12 178 GLN A O 1
ATOM 1379 N N . ASN A 1 179 ? 11.118 17.440 1.976 1.00 83.00 179 ASN A N 1
ATOM 1380 C CA . ASN A 1 179 ? 9.804 18.081 2.011 1.00 83.00 179 ASN A CA 1
ATOM 1381 C C . ASN A 1 179 ? 8.678 17.080 2.309 1.00 83.00 179 ASN A C 1
ATOM 1383 O O . ASN A 1 179 ? 7.825 17.344 3.156 1.00 83.00 179 ASN A O 1
ATOM 1387 N N . ILE A 1 180 ? 8.696 15.901 1.679 1.00 83.88 180 ILE A N 1
ATOM 1388 C CA . ILE A 1 180 ? 7.730 14.825 1.967 1.00 83.88 180 ILE A CA 1
ATOM 1389 C C . ILE A 1 180 ? 7.895 14.319 3.401 1.00 83.88 180 ILE A C 1
ATOM 1391 O O . ILE A 1 180 ? 6.907 14.155 4.114 1.00 83.88 180 ILE A O 1
ATOM 1395 N N . ARG A 1 181 ? 9.135 14.103 3.839 1.00 83.44 181 ARG A N 1
ATOM 1396 C CA . ARG A 1 181 ? 9.475 13.641 5.185 1.00 83.44 181 ARG A CA 1
ATOM 1397 C C . ARG A 1 181 ? 8.986 14.611 6.258 1.00 83.44 181 ARG A C 1
ATOM 1399 O O . ARG A 1 181 ? 8.482 14.161 7.276 1.00 83.44 181 ARG A O 1
ATOM 1406 N N . ASN A 1 182 ? 9.105 15.915 6.013 1.00 83.31 182 ASN A N 1
ATOM 1407 C CA . ASN A 1 182 ? 8.656 16.963 6.928 1.00 83.31 182 ASN A CA 1
ATOM 1408 C C . ASN A 1 182 ? 7.129 17.115 6.933 1.00 83.31 182 ASN A C 1
ATOM 1410 O O . ASN A 1 182 ? 6.544 17.429 7.967 1.00 83.31 182 ASN A O 1
ATOM 1414 N N . ALA A 1 183 ? 6.476 16.900 5.787 1.00 84.25 183 ALA A N 1
ATOM 1415 C CA . ALA A 1 183 ? 5.024 16.986 5.683 1.00 84.25 183 ALA A CA 1
ATOM 1416 C C . ALA A 1 183 ? 4.319 15.790 6.347 1.00 84.25 183 ALA A C 1
ATOM 1418 O O . ALA A 1 183 ? 3.260 15.956 6.950 1.00 84.25 183 ALA A O 1
ATOM 1419 N N . TRP A 1 184 ? 4.894 14.589 6.252 1.00 84.94 184 TRP A N 1
ATOM 1420 C CA . TRP A 1 184 ? 4.292 13.351 6.750 1.00 84.94 184 TRP A CA 1
ATOM 1421 C C . TRP A 1 184 ? 4.805 12.974 8.149 1.00 84.94 184 TRP A C 1
ATOM 1423 O O . TRP A 1 184 ? 5.993 13.071 8.439 1.00 84.94 184 TRP A O 1
ATOM 1433 N N . LYS A 1 185 ? 3.908 12.489 9.020 1.00 74.56 185 LYS A N 1
ATOM 1434 C CA . LYS A 1 185 ? 4.237 12.039 10.389 1.00 74.56 185 LYS A CA 1
ATOM 1435 C C . LYS A 1 185 ? 5.327 10.962 10.443 1.00 74.56 185 LYS A C 1
ATOM 1437 O O . LYS A 1 185 ? 5.592 10.266 9.460 1.00 74.56 185 LYS A O 1
ATOM 1442 N N . ASP A 1 186 ? 5.891 10.806 11.642 1.00 77.38 186 ASP A N 1
ATOM 1443 C CA . ASP A 1 186 ? 6.892 9.794 11.993 1.00 77.38 186 ASP A CA 1
ATOM 1444 C C . ASP A 1 186 ? 8.084 9.801 11.031 1.00 77.38 186 ASP A C 1
ATOM 1446 O O . ASP A 1 186 ? 8.517 8.757 10.551 1.00 77.38 186 ASP A O 1
ATOM 1450 N N . GLU A 1 187 ? 8.574 10.997 10.696 1.00 76.19 187 GLU A N 1
ATOM 1451 C CA . GLU A 1 187 ? 9.729 11.184 9.817 1.00 76.19 187 GLU A CA 1
ATOM 1452 C C . GLU A 1 187 ? 9.571 10.495 8.448 1.00 76.19 187 GLU A C 1
ATOM 1454 O O . GLU A 1 187 ? 10.489 9.840 7.948 1.00 76.19 187 GLU A O 1
ATOM 1459 N N . GLY A 1 188 ? 8.396 10.617 7.820 1.00 81.56 188 GLY A N 1
ATOM 1460 C CA . GLY A 1 188 ? 8.155 10.049 6.490 1.00 81.56 188 GLY A CA 1
ATOM 1461 C C . GLY A 1 188 ? 8.078 8.518 6.462 1.00 81.56 188 GLY A C 1
ATOM 1462 O O . GLY A 1 188 ? 8.304 7.902 5.417 1.00 81.56 188 GLY A O 1
ATOM 1463 N N . LYS A 1 189 ? 7.732 7.882 7.588 1.00 86.62 189 LYS A N 1
ATOM 1464 C CA . LYS A 1 189 ? 7.645 6.419 7.711 1.00 86.62 189 LYS A CA 1
ATOM 1465 C C . LYS A 1 189 ? 6.699 5.761 6.705 1.00 86.62 189 LYS A C 1
ATOM 1467 O O . LYS A 1 189 ? 7.069 4.762 6.091 1.00 86.62 189 LYS A O 1
ATOM 1472 N N . ILE A 1 190 ? 5.497 6.315 6.517 1.00 90.69 190 ILE A N 1
ATOM 1473 C CA . ILE A 1 190 ? 4.526 5.809 5.530 1.00 90.69 190 ILE A CA 1
ATOM 1474 C C . ILE A 1 190 ? 5.078 5.931 4.101 1.00 90.69 190 ILE A C 1
ATOM 1476 O O . ILE A 1 190 ? 5.146 4.903 3.427 1.00 90.69 190 ILE A O 1
ATOM 1480 N N . PRO A 1 191 ? 5.530 7.116 3.637 1.00 90.56 191 PRO A N 1
ATOM 1481 C CA . PRO A 1 191 ? 6.200 7.249 2.344 1.00 90.56 191 PRO A CA 1
ATOM 1482 C C . PRO A 1 191 ? 7.317 6.221 2.118 1.00 90.56 191 PRO A C 1
ATOM 1484 O O . PRO A 1 191 ? 7.349 5.565 1.078 1.00 90.56 191 PRO A O 1
ATOM 1487 N N . ALA A 1 192 ? 8.203 6.017 3.097 1.00 89.69 192 ALA A N 1
ATOM 1488 C CA . ALA A 1 192 ? 9.305 5.062 2.968 1.00 89.69 192 ALA A CA 1
ATOM 1489 C C . ALA A 1 192 ? 8.810 3.613 2.860 1.00 89.69 192 ALA A C 1
ATOM 1491 O O . ALA A 1 192 ? 9.294 2.845 2.026 1.00 89.69 192 ALA A O 1
ATOM 1492 N N . ALA A 1 193 ? 7.806 3.245 3.659 1.00 92.62 193 ALA A N 1
ATOM 1493 C CA . ALA A 1 193 ? 7.192 1.925 3.599 1.00 92.62 193 ALA A CA 1
ATOM 1494 C C . ALA A 1 193 ? 6.471 1.678 2.260 1.00 92.62 193 ALA A C 1
ATOM 1496 O O . ALA A 1 193 ? 6.516 0.564 1.742 1.00 92.62 193 ALA A O 1
ATOM 1497 N N . LEU A 1 194 ? 5.866 2.709 1.662 1.00 94.69 194 LEU A N 1
ATOM 1498 C CA . LEU A 1 194 ? 5.255 2.625 0.334 1.00 94.69 194 LEU A CA 1
ATOM 1499 C C . LEU A 1 194 ? 6.298 2.431 -0.772 1.00 94.69 194 LEU A C 1
ATOM 1501 O O . LEU A 1 194 ? 6.086 1.622 -1.668 1.00 94.69 194 LEU A O 1
ATOM 1505 N N . ILE A 1 195 ? 7.451 3.098 -0.693 1.00 93.19 195 ILE A N 1
ATOM 1506 C CA . ILE A 1 195 ? 8.559 2.869 -1.635 1.00 93.19 195 ILE A CA 1
ATOM 1507 C C . ILE A 1 195 ? 9.051 1.422 -1.549 1.00 93.19 195 ILE A C 1
ATOM 1509 O O . ILE A 1 195 ? 9.221 0.762 -2.576 1.00 93.19 195 ILE A O 1
ATOM 1513 N N . CYS A 1 196 ? 9.210 0.898 -0.330 1.00 93.38 196 CYS A N 1
ATOM 1514 C CA . CYS A 1 196 ? 9.512 -0.516 -0.133 1.00 93.38 196 CYS A CA 1
ATOM 1515 C C . CYS A 1 196 ? 8.444 -1.423 -0.763 1.00 93.38 196 CYS A C 1
ATOM 1517 O O . CYS A 1 196 ? 8.771 -2.393 -1.446 1.00 93.38 196 CYS A O 1
ATOM 1519 N N . ALA A 1 197 ? 7.168 -1.088 -0.572 1.00 96.00 197 ALA A N 1
ATOM 1520 C CA . ALA A 1 197 ? 6.050 -1.836 -1.130 1.00 96.00 197 ALA A CA 1
ATOM 1521 C C . ALA A 1 197 ? 6.060 -1.872 -2.663 1.00 96.00 197 ALA A C 1
ATOM 1523 O O . ALA A 1 197 ? 5.870 -2.940 -3.248 1.00 96.00 197 ALA A O 1
ATOM 1524 N N . ILE A 1 198 ? 6.346 -0.741 -3.312 1.00 96.75 198 ILE A N 1
ATOM 1525 C CA . ILE A 1 198 ? 6.455 -0.638 -4.774 1.00 96.75 198 ILE A CA 1
ATOM 1526 C C . ILE A 1 198 ? 7.601 -1.504 -5.294 1.00 96.75 198 ILE A C 1
ATOM 1528 O O . ILE A 1 198 ? 7.415 -2.277 -6.234 1.00 96.75 198 ILE A O 1
ATOM 1532 N N . VAL A 1 199 ? 8.777 -1.413 -4.669 1.00 95.50 199 VAL A N 1
ATOM 1533 C CA . VAL A 1 199 ? 9.950 -2.191 -5.088 1.00 95.50 199 VAL A CA 1
ATOM 1534 C C . VAL A 1 199 ? 9.744 -3.688 -4.868 1.00 95.50 199 VAL A C 1
ATOM 1536 O O . VAL A 1 199 ? 10.092 -4.482 -5.737 1.00 95.50 199 VAL A O 1
ATOM 1539 N N . ALA A 1 200 ? 9.138 -4.094 -3.752 1.00 95.50 200 ALA A N 1
ATOM 1540 C CA . ALA A 1 200 ? 8.805 -5.495 -3.514 1.00 95.50 200 ALA A CA 1
ATOM 1541 C C . ALA A 1 200 ? 7.799 -6.020 -4.552 1.00 95.50 200 ALA A C 1
ATOM 1543 O O . ALA A 1 200 ? 8.009 -7.083 -5.139 1.00 95.50 200 ALA A O 1
ATOM 1544 N N . ALA A 1 201 ? 6.731 -5.262 -4.823 1.00 96.56 201 ALA A N 1
ATOM 1545 C CA . ALA A 1 201 ? 5.720 -5.631 -5.811 1.00 96.56 201 ALA A CA 1
ATOM 1546 C C . ALA A 1 201 ? 6.312 -5.762 -7.219 1.00 96.56 201 ALA A C 1
ATOM 1548 O O . ALA A 1 201 ? 5.916 -6.654 -7.967 1.00 96.56 201 ALA A O 1
ATOM 1549 N N . SER A 1 202 ? 7.306 -4.942 -7.566 1.00 96.62 202 SER A N 1
ATOM 1550 C CA . SER A 1 202 ? 7.946 -5.032 -8.874 1.00 96.62 202 SER A CA 1
ATOM 1551 C C . SER A 1 202 ? 8.743 -6.329 -9.069 1.00 96.62 202 SER A C 1
ATOM 1553 O O . SER A 1 202 ? 8.937 -6.733 -10.203 1.00 96.62 202 SER A O 1
ATOM 1555 N N . PHE A 1 203 ? 9.207 -7.001 -8.007 1.00 96.62 203 PHE A N 1
ATOM 1556 C CA . PHE A 1 203 ? 9.789 -8.348 -8.134 1.00 96.62 203 PHE A CA 1
ATOM 1557 C C . PHE A 1 203 ? 8.722 -9.423 -8.336 1.00 96.62 203 PHE A C 1
ATOM 1559 O O . PHE A 1 203 ? 8.964 -10.411 -9.026 1.00 96.62 203 PHE A O 1
ATOM 1566 N N . ALA A 1 204 ? 7.546 -9.248 -7.728 1.00 95.25 204 ALA A N 1
ATOM 1567 C CA . ALA A 1 204 ? 6.458 -10.213 -7.841 1.00 95.25 204 ALA A CA 1
ATOM 1568 C C . ALA A 1 204 ? 5.893 -10.282 -9.265 1.00 95.25 204 ALA A C 1
ATOM 1570 O O . ALA A 1 204 ? 5.485 -11.351 -9.689 1.00 95.25 204 ALA A O 1
ATOM 1571 N N . ILE A 1 205 ? 5.914 -9.171 -10.010 1.00 95.56 205 ILE A N 1
ATOM 1572 C CA . ILE A 1 205 ? 5.342 -9.123 -11.364 1.00 95.56 205 ILE A CA 1
ATOM 1573 C C . ILE A 1 205 ? 6.261 -9.634 -12.481 1.00 95.56 205 ILE A C 1
ATOM 1575 O O . ILE A 1 205 ? 5.826 -9.751 -13.625 1.00 95.56 205 ILE A O 1
ATOM 1579 N N . GLU A 1 206 ? 7.529 -9.920 -12.179 1.00 95.00 206 GLU A N 1
ATOM 1580 C CA . GLU A 1 206 ? 8.555 -10.323 -13.162 1.00 95.00 206 GLU A CA 1
ATOM 1581 C C . GLU A 1 206 ? 8.482 -11.788 -13.579 1.00 95.00 206 GLU A C 1
ATOM 1583 O O . GLU A 1 206 ? 9.167 -12.206 -14.511 1.00 95.00 206 GLU A O 1
ATOM 1588 N N . GLN A 1 207 ? 7.698 -12.592 -12.871 1.00 92.62 207 GLN A N 1
ATOM 1589 C CA . GLN A 1 207 ? 7.576 -14.017 -13.128 1.00 92.62 207 GLN A CA 1
ATOM 1590 C C . GLN A 1 207 ? 6.269 -14.555 -12.554 1.00 92.62 207 GLN A C 1
ATOM 1592 O O . GLN A 1 207 ? 5.637 -13.922 -11.718 1.00 92.62 207 GLN A O 1
ATOM 1597 N N . ILE A 1 208 ? 5.901 -15.763 -12.971 1.00 91.69 208 ILE A N 1
ATOM 1598 C CA . ILE A 1 208 ? 4.790 -16.494 -12.362 1.00 91.69 208 ILE A CA 1
ATOM 1599 C C . ILE A 1 208 ? 5.206 -16.948 -10.957 1.00 91.69 208 ILE A C 1
ATOM 1601 O O . ILE A 1 208 ? 6.222 -17.631 -10.786 1.00 91.69 208 ILE A O 1
ATOM 1605 N N . GLY A 1 209 ? 4.388 -16.611 -9.960 1.00 87.19 209 GLY A N 1
ATOM 1606 C CA . GLY A 1 209 ? 4.614 -16.973 -8.560 1.00 87.19 209 GLY A CA 1
ATOM 1607 C C . GLY A 1 209 ? 5.621 -16.073 -7.831 1.00 87.19 209 GLY A C 1
ATOM 1608 O O . GLY A 1 209 ? 6.028 -15.023 -8.314 1.00 87.19 209 GLY A O 1
ATOM 1609 N N . VAL A 1 210 ? 6.013 -16.475 -6.618 1.00 88.88 210 VAL A N 1
ATOM 1610 C CA . VAL A 1 210 ? 6.876 -15.655 -5.746 1.00 88.88 210 VAL A CA 1
ATOM 1611 C C . VAL A 1 210 ? 8.295 -15.482 -6.311 1.00 88.88 210 VAL A C 1
ATOM 1613 O O . VAL A 1 210 ? 8.779 -16.401 -6.978 1.00 88.88 210 VAL A O 1
ATOM 1616 N N . PRO A 1 211 ? 8.989 -14.359 -6.022 1.00 91.94 211 PRO A N 1
ATOM 1617 C CA . PRO A 1 211 ? 10.348 -14.116 -6.507 1.00 91.94 211 PRO A CA 1
ATOM 1618 C C . PRO A 1 211 ? 11.308 -15.267 -6.195 1.00 91.94 211 PRO A C 1
ATOM 1620 O O . PRO A 1 211 ? 11.278 -15.844 -5.105 1.00 91.94 211 PRO A O 1
ATOM 1623 N N . ARG A 1 212 ? 12.194 -15.591 -7.143 1.00 93.56 212 ARG A N 1
ATOM 1624 C CA . ARG A 1 212 ? 13.252 -16.584 -6.913 1.00 93.56 212 ARG A CA 1
ATOM 1625 C C . ARG A 1 212 ? 14.347 -15.967 -6.058 1.00 93.56 212 ARG A C 1
ATOM 1627 O O . ARG A 1 212 ? 15.002 -15.018 -6.492 1.00 93.56 212 ARG A O 1
ATOM 1634 N N . ILE A 1 213 ? 14.547 -16.535 -4.874 1.00 95.44 213 ILE A N 1
ATOM 1635 C CA . ILE A 1 213 ? 15.590 -16.109 -3.944 1.00 95.44 213 ILE A CA 1
ATOM 1636 C C . ILE A 1 213 ? 16.881 -16.877 -4.223 1.00 95.44 213 ILE A C 1
ATOM 1638 O O . ILE A 1 213 ? 16.877 -18.106 -4.312 1.00 95.44 213 ILE A O 1
ATOM 1642 N N . SER A 1 214 ? 17.989 -16.153 -4.347 1.00 96.12 214 SER A N 1
ATOM 1643 C CA . SER A 1 214 ? 19.340 -16.713 -4.413 1.00 96.12 214 SER A CA 1
ATOM 1644 C C . SER A 1 214 ? 20.308 -15.907 -3.548 1.00 96.12 214 SER A C 1
ATOM 1646 O O . SER A 1 214 ? 20.009 -14.781 -3.146 1.00 96.12 214 SER A O 1
ATOM 1648 N N . PHE A 1 215 ? 21.465 -16.493 -3.239 1.00 96.25 215 PHE A N 1
ATOM 1649 C CA . PHE A 1 215 ? 22.491 -15.868 -2.407 1.00 96.25 215 PHE A CA 1
ATOM 1650 C C . PHE A 1 215 ? 23.842 -15.867 -3.126 1.00 96.25 215 PHE A C 1
ATOM 1652 O O . PHE A 1 215 ? 24.183 -16.845 -3.795 1.00 96.25 215 PHE A O 1
ATOM 1659 N N . SER A 1 216 ? 24.615 -14.784 -3.000 1.00 93.00 216 SER A N 1
ATOM 1660 C CA . SER A 1 216 ? 26.018 -14.781 -3.442 1.00 93.00 216 SER A CA 1
ATOM 1661 C C . SER A 1 216 ? 26.901 -15.613 -2.506 1.00 93.00 216 SER A C 1
ATOM 1663 O O . SER A 1 216 ? 26.492 -15.982 -1.405 1.00 93.00 216 SER A O 1
ATOM 1665 N N . SER A 1 217 ? 28.158 -15.839 -2.904 1.00 91.38 217 SER A N 1
ATOM 1666 C CA . SER A 1 217 ? 29.193 -16.440 -2.047 1.00 91.38 217 SER A CA 1
ATOM 1667 C C . SER A 1 217 ? 29.434 -15.674 -0.739 1.00 91.38 217 SER A C 1
ATOM 1669 O O . SER A 1 217 ? 29.905 -16.254 0.231 1.00 91.38 217 SER A O 1
ATOM 1671 N N . GLU A 1 218 ? 29.088 -14.386 -0.701 1.00 91.56 218 GLU A N 1
ATOM 1672 C CA . GLU A 1 218 ? 29.178 -13.511 0.477 1.00 91.56 218 GLU A CA 1
ATOM 1673 C C . GLU A 1 218 ? 27.882 -13.497 1.314 1.00 91.56 218 GLU A C 1
ATOM 1675 O O . GLU A 1 218 ? 27.754 -12.708 2.247 1.00 91.56 218 GLU A O 1
ATOM 1680 N N . GLY A 1 219 ? 26.890 -14.330 0.976 1.00 90.19 219 GLY A N 1
ATOM 1681 C CA . GLY A 1 219 ? 25.612 -14.414 1.691 1.00 90.19 219 GLY A CA 1
ATOM 1682 C C . GLY A 1 219 ? 24.629 -13.278 1.387 1.00 90.19 219 GLY A C 1
ATOM 1683 O O . GLY A 1 219 ? 23.655 -13.097 2.114 1.00 90.19 219 GLY A O 1
ATOM 1684 N N . LEU A 1 220 ? 24.854 -12.500 0.324 1.00 88.69 220 LEU A N 1
ATOM 1685 C CA . LEU A 1 220 ? 23.950 -11.413 -0.062 1.00 88.69 220 LEU A CA 1
ATOM 1686 C C . LEU A 1 220 ? 22.728 -11.966 -0.793 1.00 88.69 220 LEU A C 1
ATOM 1688 O O . LEU A 1 220 ? 22.887 -12.736 -1.732 1.00 88.69 220 LEU A O 1
ATOM 1692 N N . GLU A 1 221 ? 21.533 -11.531 -0.395 1.00 92.62 221 GLU A N 1
ATOM 1693 C CA . GLU A 1 221 ? 20.251 -11.971 -0.960 1.00 92.62 221 GLU A CA 1
ATOM 1694 C C . GLU A 1 221 ? 19.906 -11.265 -2.287 1.00 92.62 221 GLU A C 1
ATOM 1696 O O . GLU A 1 221 ? 20.051 -10.043 -2.423 1.00 92.62 221 GLU A O 1
ATOM 1701 N N . TYR A 1 222 ? 19.401 -12.040 -3.249 1.00 94.94 222 TYR A N 1
ATOM 1702 C CA . TYR A 1 222 ? 18.957 -11.606 -4.574 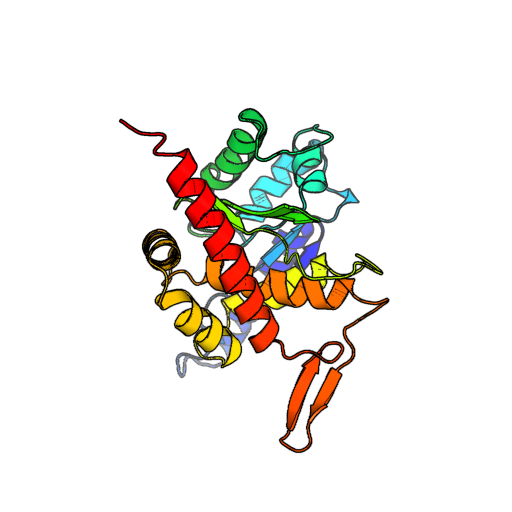1.00 94.94 222 TYR A CA 1
ATOM 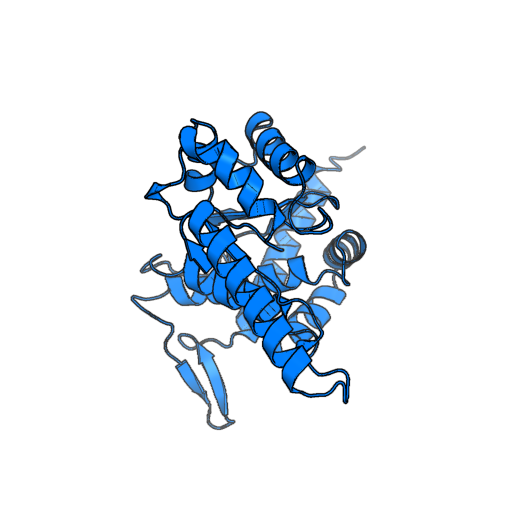1703 C C . TYR A 1 222 ? 17.550 -12.118 -4.856 1.00 94.94 222 TYR A C 1
ATOM 1705 O O . TYR A 1 222 ? 17.215 -13.257 -4.545 1.00 94.94 222 TYR A O 1
ATOM 1713 N N . TRP A 1 223 ? 16.743 -11.266 -5.477 1.00 95.19 223 TRP A N 1
ATOM 1714 C CA . TRP A 1 223 ? 15.379 -11.542 -5.907 1.00 95.19 223 TRP A CA 1
ATOM 1715 C C . TRP A 1 223 ? 15.380 -11.471 -7.427 1.00 95.19 223 TRP A C 1
ATOM 1717 O O . TRP A 1 223 ? 15.750 -10.445 -7.998 1.00 95.19 223 TRP A O 1
ATOM 1727 N N . ASN A 1 224 ? 15.050 -12.572 -8.097 1.00 94.81 224 ASN A N 1
ATOM 1728 C CA . ASN A 1 224 ? 15.098 -12.668 -9.562 1.00 94.81 224 ASN A CA 1
ATOM 1729 C C . ASN A 1 224 ? 16.462 -12.227 -10.147 1.00 94.81 224 ASN A C 1
ATOM 1731 O O . ASN A 1 224 ? 16.536 -11.643 -11.224 1.00 94.81 224 ASN A O 1
ATOM 1735 N N . GLY A 1 225 ? 17.555 -12.471 -9.413 1.00 93.69 225 GLY A N 1
ATOM 1736 C CA . GLY A 1 225 ? 18.912 -12.093 -9.823 1.00 93.69 225 GLY A CA 1
ATOM 1737 C C . GLY A 1 225 ? 19.315 -10.637 -9.554 1.00 93.69 225 GLY A C 1
ATOM 1738 O O . GLY A 1 225 ? 20.448 -10.275 -9.856 1.00 93.69 225 GLY A O 1
ATOM 1739 N N . ALA A 1 226 ? 18.461 -9.809 -8.943 1.00 94.50 226 ALA A N 1
ATOM 1740 C CA . ALA A 1 226 ? 18.801 -8.441 -8.543 1.00 94.50 226 ALA A CA 1
ATOM 1741 C C . ALA A 1 226 ? 18.683 -8.237 -7.027 1.00 94.50 226 ALA A C 1
ATOM 1743 O O . ALA A 1 226 ? 17.847 -8.834 -6.353 1.00 94.50 226 ALA A O 1
ATOM 1744 N N . ARG A 1 227 ? 19.522 -7.363 -6.462 1.00 92.00 227 ARG A N 1
ATOM 1745 C CA . ARG A 1 227 ? 19.435 -7.012 -5.037 1.00 92.00 227 ARG A CA 1
ATOM 1746 C C . ARG A 1 227 ? 18.266 -6.064 -4.807 1.00 92.00 227 ARG A C 1
ATOM 1748 O O . ARG A 1 227 ? 18.091 -5.099 -5.550 1.00 92.00 227 ARG A O 1
ATOM 1755 N N . TYR A 1 228 ? 17.547 -6.263 -3.707 1.00 90.69 228 TYR A N 1
ATOM 1756 C CA . TYR A 1 228 ? 16.480 -5.353 -3.291 1.00 90.69 228 TYR A CA 1
ATOM 1757 C C . TYR A 1 228 ? 16.973 -3.900 -3.163 1.00 90.69 228 TYR A C 1
ATOM 1759 O O . TYR A 1 228 ? 16.371 -2.979 -3.708 1.00 90.69 228 TYR A O 1
ATOM 1767 N N . THR A 1 229 ? 18.128 -3.694 -2.520 1.00 88.25 229 THR A N 1
ATOM 1768 C CA . THR A 1 229 ? 18.734 -2.362 -2.346 1.00 88.25 229 THR A CA 1
ATOM 1769 C C . THR A 1 229 ? 19.151 -1.710 -3.660 1.00 88.25 229 THR A C 1
ATOM 1771 O O . THR A 1 229 ? 19.112 -0.488 -3.768 1.00 88.25 229 THR A O 1
ATOM 1774 N N . GLU A 1 230 ? 19.509 -2.497 -4.674 1.00 90.38 230 GLU A N 1
ATOM 1775 C CA . GLU A 1 230 ? 19.823 -1.957 -5.995 1.00 90.38 230 GLU A CA 1
ATOM 1776 C C . GLU A 1 230 ? 18.568 -1.440 -6.692 1.00 90.38 230 GLU A C 1
ATOM 1778 O O . GLU A 1 230 ? 18.554 -0.339 -7.242 1.00 90.38 230 GLU A O 1
ATOM 1783 N N . ARG A 1 231 ? 17.461 -2.175 -6.572 1.00 92.69 231 ARG A N 1
ATOM 1784 C CA . ARG A 1 231 ? 16.179 -1.725 -7.108 1.00 92.69 231 ARG A CA 1
ATOM 1785 C C . ARG A 1 231 ? 15.659 -0.464 -6.413 1.00 92.69 231 ARG A C 1
ATOM 1787 O O . ARG A 1 231 ? 15.114 0.410 -7.081 1.00 92.69 231 ARG A O 1
ATOM 1794 N N . ILE A 1 232 ? 15.910 -0.317 -5.111 1.00 89.44 232 ILE A N 1
ATOM 1795 C CA . ILE A 1 232 ? 15.641 0.927 -4.373 1.00 89.44 232 ILE A CA 1
ATOM 1796 C C . ILE A 1 232 ? 16.445 2.106 -4.946 1.00 89.44 232 ILE A C 1
ATOM 1798 O O . ILE A 1 232 ? 15.878 3.182 -5.133 1.00 89.44 232 ILE A O 1
ATOM 1802 N N . ARG A 1 233 ? 17.733 1.928 -5.286 1.00 88.06 233 ARG A N 1
ATOM 1803 C CA . ARG A 1 233 ? 18.542 2.993 -5.918 1.00 88.06 233 ARG A CA 1
ATOM 1804 C C . ARG A 1 233 ? 17.972 3.426 -7.265 1.00 88.06 233 ARG A C 1
ATOM 1806 O O . ARG A 1 233 ? 17.855 4.624 -7.526 1.00 88.06 233 ARG A O 1
ATOM 1813 N N . LEU A 1 234 ? 17.594 2.460 -8.101 1.00 92.00 234 LEU A N 1
ATOM 1814 C CA . LEU A 1 234 ? 16.969 2.731 -9.397 1.00 92.00 234 LEU A CA 1
ATOM 1815 C C . LEU A 1 234 ? 15.625 3.450 -9.229 1.00 92.00 234 LEU A C 1
ATOM 1817 O O . LEU A 1 234 ? 15.349 4.413 -9.945 1.00 92.00 234 LEU A O 1
ATOM 1821 N N . TYR A 1 235 ? 14.823 3.032 -8.247 1.00 92.06 235 TYR A N 1
ATOM 1822 C CA . TYR A 1 235 ? 13.564 3.691 -7.922 1.00 92.06 235 TYR A CA 1
ATOM 1823 C C . TYR A 1 235 ? 13.777 5.130 -7.442 1.00 92.06 235 TYR A C 1
ATOM 1825 O O . TYR A 1 235 ? 13.090 6.029 -7.914 1.00 92.06 235 TYR A O 1
ATOM 1833 N N . LYS A 1 236 ? 14.765 5.387 -6.571 1.00 87.12 236 LYS A N 1
ATOM 1834 C CA . LYS A 1 236 ? 15.132 6.750 -6.156 1.00 87.12 236 LYS A CA 1
ATOM 1835 C C . LYS A 1 236 ? 15.432 7.632 -7.369 1.00 87.12 236 LYS A C 1
ATOM 1837 O O . LYS A 1 236 ? 14.928 8.747 -7.438 1.00 87.12 236 LYS A O 1
ATOM 1842 N N . LYS A 1 237 ? 16.241 7.147 -8.319 1.00 87.69 237 LYS A N 1
ATOM 1843 C CA . LYS A 1 237 ? 16.561 7.901 -9.541 1.00 87.69 237 LYS A CA 1
ATOM 1844 C C . LYS A 1 237 ? 15.293 8.246 -10.326 1.00 87.69 237 LYS A C 1
ATOM 1846 O O . LYS A 1 237 ? 15.072 9.409 -10.634 1.00 87.69 237 LYS A O 1
ATOM 1851 N N . GLN A 1 238 ? 14.435 7.254 -10.564 1.00 90.88 238 GLN A N 1
ATOM 1852 C CA . GLN A 1 238 ? 13.148 7.450 -11.233 1.00 90.88 238 GLN A CA 1
ATOM 1853 C C . GLN A 1 238 ? 12.251 8.460 -10.497 1.00 90.88 238 GLN A C 1
ATOM 1855 O O . GLN A 1 238 ? 11.594 9.285 -11.126 1.00 90.88 238 GLN A O 1
ATOM 1860 N N . PHE A 1 239 ? 12.190 8.368 -9.171 1.00 86.50 239 PHE A N 1
ATOM 1861 C CA . PHE A 1 239 ? 11.380 9.241 -8.335 1.00 86.50 239 PHE A CA 1
ATOM 1862 C C . PHE A 1 239 ? 11.843 10.701 -8.425 1.00 86.50 239 PHE A C 1
ATOM 1864 O O . PHE A 1 239 ? 11.010 11.588 -8.587 1.00 86.50 239 PHE A O 1
ATOM 1871 N N . MET A 1 240 ? 13.156 10.946 -8.381 1.00 83.31 240 MET A N 1
ATOM 1872 C CA . MET A 1 240 ? 13.715 12.295 -8.534 1.00 83.31 240 MET A CA 1
ATOM 1873 C C . MET A 1 240 ? 13.413 12.867 -9.924 1.00 83.31 240 MET A C 1
ATOM 1875 O O . MET A 1 240 ? 12.879 13.963 -10.006 1.00 83.31 240 MET A O 1
ATOM 1879 N N . GLU A 1 241 ? 13.604 12.082 -10.994 1.00 84.94 241 GLU A N 1
ATOM 1880 C CA . GLU A 1 241 ? 13.248 12.493 -12.366 1.00 84.94 241 GLU A CA 1
ATOM 1881 C C . GLU A 1 241 ? 11.776 12.947 -12.473 1.00 84.94 241 GLU A C 1
ATOM 1883 O O . GLU A 1 241 ? 11.470 13.946 -13.126 1.00 84.94 241 GLU A O 1
ATOM 1888 N N . MET A 1 242 ? 10.855 12.240 -11.807 1.00 84.75 242 MET A N 1
ATOM 1889 C CA . MET A 1 242 ? 9.438 12.615 -11.770 1.00 84.75 242 MET A CA 1
ATOM 1890 C C . MET A 1 242 ? 9.209 13.937 -11.024 1.00 84.75 242 MET A C 1
ATOM 1892 O O . MET A 1 242 ? 8.450 14.781 -11.497 1.00 84.75 242 MET A O 1
ATOM 1896 N N . TYR A 1 243 ? 9.835 14.118 -9.860 1.00 75.38 243 TYR A N 1
ATOM 1897 C CA . TYR A 1 243 ? 9.646 15.313 -9.034 1.00 75.38 243 TYR A CA 1
ATOM 1898 C C . TYR A 1 243 ? 10.274 16.567 -9.640 1.00 75.38 243 TYR A C 1
ATOM 1900 O O . TYR A 1 243 ? 9.646 17.624 -9.580 1.00 75.38 243 TYR A O 1
ATOM 1908 N N . ASP A 1 244 ? 11.443 16.445 -10.265 1.00 74.50 244 ASP A N 1
ATOM 1909 C CA . ASP A 1 244 ? 12.098 17.548 -10.974 1.00 74.50 244 ASP A CA 1
ATOM 1910 C C . ASP A 1 244 ? 11.232 18.006 -12.161 1.00 74.50 244 ASP A C 1
ATOM 1912 O O . ASP A 1 244 ? 10.940 19.187 -12.320 1.00 74.50 244 ASP A O 1
ATOM 1916 N N . THR A 1 245 ? 10.666 17.059 -12.916 1.00 74.56 245 THR A N 1
ATOM 1917 C CA . THR A 1 245 ? 9.722 17.382 -14.001 1.00 74.56 245 THR A CA 1
ATOM 1918 C C . THR A 1 245 ? 8.458 18.081 -13.474 1.00 74.56 245 THR A C 1
ATOM 1920 O O . THR A 1 245 ? 7.896 18.968 -14.119 1.00 74.56 245 THR A O 1
ATOM 1923 N N . LEU A 1 246 ? 7.956 17.686 -12.299 1.00 68.44 246 LEU A N 1
ATOM 1924 C CA . LEU A 1 246 ? 6.767 18.297 -11.693 1.00 68.44 246 LEU A CA 1
ATOM 1925 C C . LEU A 1 246 ? 7.042 19.695 -11.123 1.00 68.44 246 LEU A C 1
ATOM 1927 O O . LEU A 1 246 ? 6.128 20.522 -11.124 1.00 68.44 246 LEU A O 1
ATOM 1931 N N . SER A 1 247 ? 8.250 19.963 -10.622 1.00 62.84 247 SER A N 1
ATOM 1932 C CA . SER A 1 247 ? 8.634 21.283 -10.111 1.00 62.84 247 SER A CA 1
ATOM 1933 C C . SER A 1 247 ? 8.845 22.282 -11.253 1.00 62.84 247 SER A C 1
ATOM 1935 O O . SER A 1 247 ? 8.326 23.397 -11.175 1.00 62.84 247 SER A O 1
ATOM 1937 N N . GLU A 1 248 ? 9.473 21.859 -12.353 1.00 60.56 248 GLU A N 1
ATOM 1938 C CA . GLU A 1 248 ? 9.622 22.653 -13.581 1.00 60.56 248 GLU A CA 1
ATOM 1939 C C . GLU A 1 248 ? 8.260 23.040 -14.181 1.00 60.56 248 GLU A C 1
ATOM 1941 O O . GLU A 1 248 ? 8.030 24.198 -14.524 1.00 60.56 248 GLU A O 1
ATOM 1946 N N . ASN A 1 249 ? 7.301 22.108 -14.215 1.00 57.25 249 ASN A N 1
ATOM 1947 C CA . ASN A 1 249 ? 5.953 22.374 -14.731 1.00 57.25 249 ASN A CA 1
ATOM 1948 C C . ASN A 1 249 ? 5.090 23.274 -13.825 1.00 57.25 249 ASN A C 1
ATOM 1950 O O . ASN A 1 249 ? 4.103 23.838 -14.295 1.00 57.25 249 ASN A O 1
ATOM 1954 N N . ARG A 1 250 ? 5.421 23.411 -12.531 1.00 53.00 250 ARG A N 1
ATOM 1955 C CA . ARG A 1 250 ? 4.743 24.351 -11.612 1.00 53.00 250 ARG A CA 1
ATOM 1956 C C . ARG A 1 250 ? 5.324 25.764 -11.663 1.00 53.00 250 ARG A C 1
ATOM 1958 O O . ARG A 1 250 ? 4.637 26.687 -11.239 1.00 53.00 250 ARG A O 1
ATOM 1965 N N . ASN A 1 251 ? 6.529 25.928 -12.209 1.00 44.25 251 ASN A N 1
ATOM 1966 C CA . ASN A 1 251 ? 7.173 27.216 -12.465 1.00 44.25 251 ASN A CA 1
ATOM 1967 C C . ASN A 1 251 ? 7.458 27.399 -13.969 1.00 44.25 251 ASN A C 1
ATOM 1969 O O . ASN A 1 251 ? 8.625 27.489 -14.363 1.00 44.25 251 ASN A O 1
ATOM 1973 N N . PRO A 1 252 ? 6.432 27.477 -14.838 1.00 43.34 252 PRO A N 1
ATOM 1974 C CA . PRO A 1 252 ? 6.657 27.872 -16.216 1.00 43.34 252 PRO A CA 1
ATOM 1975 C C . PRO A 1 252 ? 6.964 29.374 -16.221 1.00 43.34 252 PRO A C 1
ATOM 1977 O O . PRO A 1 252 ? 6.045 30.176 -16.195 1.00 43.34 252 PRO A O 1
ATOM 1980 N N . ILE A 1 253 ? 8.256 29.713 -16.152 1.00 40.94 253 ILE A N 1
ATOM 1981 C CA . ILE A 1 253 ? 8.899 30.997 -16.487 1.00 40.94 253 ILE A CA 1
ATOM 1982 C C . ILE A 1 253 ? 8.012 32.245 -16.272 1.00 40.94 253 ILE A C 1
ATOM 1984 O O . ILE A 1 253 ? 7.125 32.543 -17.070 1.00 40.94 253 ILE A O 1
ATOM 1988 N N . SER A 1 254 ? 8.336 32.988 -15.208 1.00 38.19 254 SER A N 1
ATOM 1989 C CA . SER A 1 254 ? 7.946 34.388 -14.964 1.00 38.19 254 SER A CA 1
ATOM 1990 C C . SER A 1 254 ? 8.122 35.298 -16.175 1.00 38.19 254 SER A C 1
ATOM 1992 O O . SER A 1 254 ? 9.211 35.193 -16.790 1.00 38.19 254 SER A O 1
#

Organism: NCBI:txid2070801

pLDDT: mean 88.44, std 12.37, range [38.19, 98.5]

Sequence (254 aa):
MICSSSRCCELIQGILERRSEALKKQGGTEPSIIHTRPIFVWEPVPDRCCEEELPNFYKAIRYVDVVSPNENELARLFGKTTWKKGNEQDQALAETIVKAGIGPESNGTLVIRAGKEGCYAFSRHGMLELPAFKYVNVVDPTGAGNTFLGALAQGLVSSERGPFNVVQEMLNTSEAWQNIRNAWKDEGKIPAALICAIVAASFAIEQIGVPRISFSSEG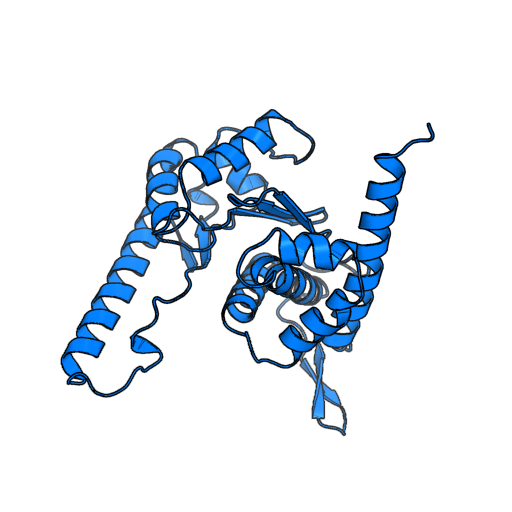LEYWNGARYTERIRLYKKQFMEMYDTLSENRNPIS

Secondary structure (DSSP, 8-state):
-EE-HHHHHHHHHHHHHHHHHHHHHTTT-S--TTSSPPP-EEEE-GGG-SGGGHHHHHHHTTT-SEE--BHHHHHHHTT-S---TT-HHHHHHHHHHHHH-BSTTSB-EEEEE-GGG-EEEEETTEEEEEPPPSS---S--TTHHHHHHHHHHHHHH-SS-HHHHHHHHHHHT-HHHHHHHHHSHHHHHHHHHHHHHHHHHHHHTTSSSSPPEEE-TT--EEETTB-HHHHHHHHHHHHHHHHHHHHHHH----